Protein AF-F1L9K3-F1 (afdb_monomer_lite)

pLDDT: mean 78.58, std 25.25, range [28.8, 98.69]

Radius of gyration: 28.36 Å; chains: 1; bounding box: 76×84×43 Å

Foldseek 3Di:
DDDDDDDDDDCVPDQALDQDDPVCNVDDPCLPPPQQQAFDDPVRLVPPLVQLQAPVSLVVVLVVVVVVLVVDPPDDPVSSQSSSQQVNQLSVLVNVSSVVRGGNNVSSVPFRWGKHFDDDPPPDPPPPPPPDDDDDDDDDDDDDDDDDDDDDDDPPPPPVPPDRDGPVNTMDTDDDPDGPPPPDD

Structure (mmCIF, N/CA/C/O backbone):
data_AF-F1L9K3-F1
#
_entry.id   AF-F1L9K3-F1
#
loop_
_atom_site.group_PDB
_atom_site.id
_atom_site.type_symbol
_atom_site.label_atom_id
_atom_site.label_alt_id
_atom_site.label_comp_id
_atom_site.label_asym_id
_atom_site.label_entity_id
_atom_site.label_seq_id
_atom_site.pdbx_PDB_ins_code
_atom_site.Cartn_x
_atom_site.Cartn_y
_atom_site.Cartn_z
_atom_site.occupancy
_atom_site.B_iso_or_equiv
_atom_site.auth_seq_id
_atom_site.auth_comp_id
_atom_site.auth_asym_id
_atom_site.auth_atom_id
_atom_site.pdbx_PDB_model_num
ATOM 1 N N . MET A 1 1 ? -8.692 -21.822 26.081 1.00 56.72 1 MET A N 1
ATOM 2 C CA . MET A 1 1 ? -9.448 -21.701 24.813 1.00 56.72 1 MET A CA 1
ATOM 3 C C . MET A 1 1 ? -8.512 -21.986 23.649 1.00 56.72 1 MET A C 1
ATOM 5 O O . MET A 1 1 ? -7.329 -21.686 23.788 1.00 56.72 1 MET A O 1
ATOM 9 N N . PRO A 1 2 ? -8.995 -22.573 22.542 1.00 87.75 2 PRO A N 1
ATOM 10 C CA . PRO A 1 2 ? -8.179 -22.759 21.347 1.00 87.75 2 PRO A CA 1
ATOM 11 C C . PRO A 1 2 ? -7.785 -21.406 20.742 1.00 87.75 2 PRO A C 1
ATOM 13 O O . PRO A 1 2 ? -8.523 -20.428 20.852 1.00 87.75 2 PRO A O 1
ATOM 16 N N . THR A 1 3 ? -6.616 -21.361 20.106 1.00 94.25 3 THR A N 1
ATOM 17 C CA . THR A 1 3 ? -6.137 -20.187 19.366 1.00 94.25 3 THR A CA 1
ATOM 18 C C . THR A 1 3 ? -6.317 -20.430 17.872 1.00 94.25 3 THR A C 1
ATOM 20 O O . THR A 1 3 ? -6.073 -21.535 17.389 1.00 94.25 3 THR A O 1
ATOM 23 N N . VAL A 1 4 ? -6.760 -19.408 17.141 1.00 96.38 4 VAL A N 1
ATOM 24 C CA . VAL A 1 4 ? -6.914 -19.444 15.680 1.00 96.38 4 VAL A CA 1
ATOM 25 C C . VAL A 1 4 ? -5.885 -18.498 15.070 1.00 96.38 4 VAL A C 1
ATOM 27 O O . VAL A 1 4 ? -5.693 -17.391 15.569 1.00 96.38 4 VAL A O 1
ATOM 30 N N . LYS A 1 5 ? -5.207 -18.936 14.005 1.00 96.00 5 LYS A N 1
ATOM 31 C CA . LYS A 1 5 ? -4.201 -18.153 13.273 1.00 96.00 5 LYS A CA 1
ATOM 32 C C . LYS A 1 5 ? -4.459 -18.245 11.770 1.00 96.00 5 LYS A C 1
ATOM 34 O O . LYS A 1 5 ? -4.973 -19.253 11.296 1.00 96.00 5 LYS A O 1
ATOM 39 N N . ILE A 1 6 ? -4.080 -17.199 11.039 1.00 96.62 6 ILE A N 1
ATOM 40 C CA . ILE A 1 6 ? -4.186 -17.109 9.576 1.00 96.62 6 ILE A CA 1
ATOM 41 C C . ILE A 1 6 ? -2.771 -17.044 8.989 1.00 96.62 6 ILE A C 1
ATOM 43 O O . ILE A 1 6 ? -1.901 -16.391 9.563 1.00 96.62 6 ILE A O 1
ATOM 47 N N . ALA A 1 7 ? -2.551 -17.696 7.845 1.00 97.88 7 ALA A N 1
ATOM 48 C CA . ALA A 1 7 ? -1.325 -17.593 7.055 1.00 97.88 7 ALA A CA 1
ATOM 49 C C . ALA A 1 7 ? -1.657 -17.096 5.638 1.00 97.88 7 ALA A C 1
ATOM 51 O O . ALA A 1 7 ? -2.515 -17.671 4.971 1.00 97.88 7 ALA A O 1
ATOM 52 N N . ALA A 1 8 ? -0.983 -16.033 5.186 1.00 97.38 8 ALA A N 1
ATOM 53 C CA . ALA A 1 8 ? -1.096 -15.514 3.822 1.00 97.38 8 ALA A CA 1
ATOM 54 C C . ALA A 1 8 ? -0.005 -16.140 2.938 1.00 97.38 8 ALA A C 1
ATOM 56 O O . ALA A 1 8 ? 1.159 -15.737 2.988 1.00 97.38 8 ALA A O 1
ATOM 57 N N . ILE A 1 9 ? -0.384 -17.157 2.166 1.00 97.62 9 ILE A N 1
ATOM 58 C CA . ILE A 1 9 ? 0.494 -17.893 1.245 1.00 97.62 9 ILE A CA 1
ATOM 59 C C . ILE A 1 9 ? 0.244 -17.461 -0.204 1.00 97.62 9 ILE A C 1
ATOM 61 O O . ILE A 1 9 ? -0.758 -16.815 -0.485 1.00 97.62 9 ILE A O 1
ATOM 65 N N . ASP A 1 10 ? 1.144 -17.853 -1.108 1.00 97.31 10 ASP A N 1
ATOM 66 C CA . ASP A 1 10 ? 1.014 -17.617 -2.554 1.00 97.31 10 ASP A CA 1
ATOM 67 C C . ASP A 1 10 ? 0.926 -16.126 -2.952 1.00 97.31 10 ASP A C 1
ATOM 69 O O . ASP A 1 10 ? -0.006 -15.655 -3.598 1.00 97.31 10 ASP A O 1
ATOM 73 N N . ASN A 1 11 ? 1.937 -15.346 -2.549 1.00 96.81 11 ASN A N 1
ATOM 74 C CA . ASN A 1 11 ? 2.011 -13.899 -2.802 1.00 96.81 11 ASN A CA 1
ATOM 75 C C . ASN A 1 11 ? 2.754 -13.541 -4.113 1.00 96.81 11 ASN A C 1
ATOM 77 O O . ASN A 1 11 ? 3.179 -12.399 -4.291 1.00 96.81 11 ASN A O 1
ATOM 81 N N . GLY A 1 12 ? 2.953 -14.507 -5.022 1.00 97.19 12 GLY A N 1
ATOM 82 C CA . GLY A 1 12 ? 3.818 -14.361 -6.205 1.00 97.19 12 GLY A CA 1
ATOM 83 C C . GLY A 1 12 ? 3.296 -13.412 -7.292 1.00 97.19 12 GLY A C 1
ATOM 84 O O . GLY A 1 12 ? 4.068 -12.958 -8.129 1.00 97.19 12 GLY A O 1
ATOM 85 N N . LEU A 1 13 ? 2.001 -13.077 -7.268 1.00 96.00 13 LEU A N 1
ATOM 86 C CA . LEU A 1 13 ? 1.345 -12.178 -8.232 1.00 96.00 13 LEU A CA 1
ATOM 87 C C . LEU A 1 13 ? 1.078 -10.768 -7.664 1.00 96.00 13 LEU A C 1
ATOM 89 O O . LEU A 1 13 ? 0.192 -10.054 -8.136 1.00 96.00 13 LEU A O 1
ATOM 93 N N . ALA A 1 14 ? 1.822 -10.365 -6.631 1.00 96.75 14 ALA A N 1
ATOM 94 C CA . ALA A 1 14 ? 1.743 -9.034 -6.033 1.00 96.75 14 ALA A CA 1
ATOM 95 C C . ALA A 1 14 ? 2.585 -7.981 -6.797 1.00 96.75 14 ALA A C 1
ATOM 97 O O . ALA A 1 14 ? 3.248 -8.274 -7.787 1.00 96.75 14 ALA A O 1
ATOM 98 N N . PHE A 1 15 ? 2.562 -6.731 -6.317 1.00 97.50 15 PHE A N 1
ATOM 99 C CA . PHE A 1 15 ? 3.338 -5.594 -6.848 1.00 97.50 15 PHE A CA 1
ATOM 100 C C . PHE A 1 15 ? 3.108 -5.272 -8.343 1.00 97.50 15 PHE A C 1
ATOM 102 O O . PHE A 1 15 ? 4.058 -5.223 -9.129 1.00 97.50 15 PHE A O 1
ATOM 109 N N . PRO A 1 16 ? 1.866 -4.988 -8.777 1.00 96.69 16 PRO A N 1
ATOM 110 C CA . PRO A 1 16 ? 1.612 -4.595 -10.158 1.00 96.69 16 PRO A CA 1
ATOM 111 C C . PRO A 1 16 ? 2.138 -3.179 -10.448 1.00 96.69 16 PRO A C 1
ATOM 113 O O . PRO A 1 16 ? 2.117 -2.294 -9.595 1.00 96.69 16 PRO A O 1
ATOM 116 N N . PHE A 1 17 ? 2.567 -2.933 -11.686 1.00 94.38 17 PHE A N 1
ATOM 117 C CA . PHE A 1 17 ? 3.043 -1.614 -12.127 1.00 94.38 17 PHE A CA 1
ATOM 118 C C . PHE A 1 17 ? 1.911 -0.640 -12.502 1.00 94.38 17 PHE A C 1
ATOM 120 O O . PHE A 1 17 ? 2.145 0.549 -12.714 1.00 94.38 17 PHE A O 1
ATOM 127 N N . LYS A 1 18 ? 0.674 -1.129 -12.610 1.00 93.69 18 LYS A N 1
ATOM 128 C CA . LYS A 1 18 ? -0.537 -0.324 -12.796 1.00 93.69 18 LYS A CA 1
ATOM 129 C C . LYS A 1 18 ? -1.722 -1.006 -12.119 1.00 93.69 18 LYS A C 1
ATOM 131 O O . LYS A 1 18 ? -1.694 -2.217 -11.916 1.00 93.69 18 LYS A O 1
ATOM 136 N N . HIS A 1 19 ? -2.778 -0.252 -11.824 1.00 92.44 19 HIS A N 1
ATOM 137 C CA . HIS A 1 19 ? -4.059 -0.866 -11.468 1.00 92.44 19 HIS A CA 1
ATOM 138 C C . HIS A 1 19 ? -4.601 -1.671 -12.661 1.00 92.44 19 HIS A C 1
ATOM 140 O O . HIS A 1 19 ? -4.358 -1.270 -13.807 1.00 92.44 19 HIS A O 1
ATOM 146 N N . PRO A 1 20 ? -5.293 -2.799 -12.427 1.00 87.75 20 PRO A N 1
ATOM 147 C CA . PRO A 1 20 ? -5.878 -3.576 -13.507 1.00 87.75 20 PRO A CA 1
ATOM 148 C C . PRO A 1 20 ? -6.875 -2.768 -14.337 1.00 87.75 20 PRO A C 1
ATOM 150 O O . PRO A 1 20 ? -7.574 -1.900 -13.817 1.00 87.75 20 PRO A O 1
ATOM 153 N N . ASP A 1 21 ? -6.951 -3.079 -15.629 1.00 79.75 21 ASP A N 1
ATOM 154 C CA . ASP A 1 21 ? -8.022 -2.567 -16.481 1.00 79.75 21 ASP A CA 1
ATOM 155 C C . ASP A 1 21 ? -9.321 -3.347 -16.167 1.00 79.75 21 ASP A C 1
ATOM 157 O O . ASP A 1 21 ? -9.265 -4.531 -15.834 1.00 79.75 21 ASP A O 1
ATOM 161 N N . GLU A 1 22 ? -10.492 -2.717 -16.295 1.00 67.00 22 GLU A N 1
ATOM 162 C CA . GLU A 1 22 ? -11.794 -3.240 -15.817 1.00 67.00 22 GLU A CA 1
ATOM 163 C C . GLU A 1 22 ? -12.152 -4.656 -16.299 1.00 67.00 22 GLU A C 1
ATOM 165 O O . GLU A 1 22 ? -12.730 -5.444 -15.555 1.00 67.00 22 GLU A O 1
ATOM 170 N N . TRP A 1 23 ? -11.756 -5.027 -17.516 1.00 54.00 23 TRP A N 1
ATOM 171 C CA . TRP A 1 23 ? -12.024 -6.352 -18.087 1.00 54.00 23 TRP A CA 1
ATOM 172 C C . TRP A 1 23 ? -11.190 -7.487 -17.454 1.00 54.00 23 TRP A C 1
ATOM 174 O O . TRP A 1 23 ? -11.428 -8.662 -17.737 1.00 54.00 23 TRP A O 1
ATOM 184 N N . ARG A 1 24 ? -10.229 -7.162 -16.576 1.00 70.69 24 ARG A N 1
ATOM 185 C CA . ARG A 1 24 ? -9.485 -8.102 -15.719 1.00 70.69 24 ARG A CA 1
ATOM 186 C C . ARG A 1 24 ? -9.368 -7.540 -14.302 1.00 70.69 24 ARG A C 1
ATOM 188 O O . ARG A 1 24 ? -8.295 -7.132 -13.876 1.00 70.69 24 ARG A O 1
ATOM 195 N N . ALA A 1 25 ? -10.468 -7.538 -13.557 1.00 71.44 25 ALA A N 1
ATOM 196 C CA . ALA A 1 25 ? -10.566 -6.821 -12.283 1.00 71.44 25 ALA A CA 1
ATOM 197 C C . ALA A 1 25 ? -9.718 -7.364 -11.106 1.00 71.44 25 ALA A C 1
ATOM 199 O O . ALA A 1 25 ? -9.697 -6.703 -10.075 1.00 71.44 25 ALA A O 1
ATOM 200 N N . TYR A 1 26 ? -9.046 -8.525 -11.224 1.00 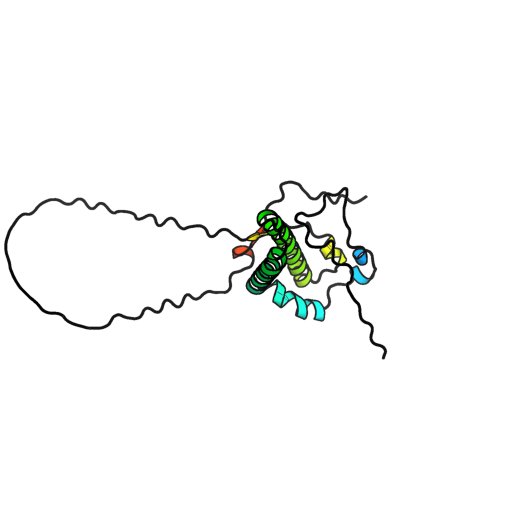86.62 26 TYR A N 1
ATOM 201 C CA . TYR A 1 26 ? -8.276 -9.207 -10.153 1.00 86.62 26 TYR A CA 1
ATOM 202 C C . TYR A 1 26 ? -8.786 -8.896 -8.725 1.00 86.62 26 TYR A C 1
ATOM 204 O O . TYR A 1 26 ? -8.077 -8.266 -7.934 1.00 86.62 26 TYR A O 1
ATOM 212 N N . PRO A 1 27 ? -10.045 -9.250 -8.405 1.00 91.88 27 PRO A N 1
ATOM 213 C CA . PRO A 1 27 ? -10.690 -8.785 -7.186 1.00 91.88 27 PRO A CA 1
ATOM 214 C C . PRO A 1 27 ? -10.093 -9.438 -5.937 1.00 91.88 27 PRO A C 1
ATOM 216 O O . PRO A 1 27 ? -9.701 -10.605 -5.937 1.00 91.88 27 PRO A O 1
ATOM 219 N N . TYR A 1 28 ? -10.128 -8.711 -4.822 1.00 94.50 28 TYR A N 1
ATOM 220 C CA . TYR A 1 28 ? -9.851 -9.281 -3.508 1.00 94.50 28 TYR A CA 1
ATOM 221 C C . TYR A 1 28 ? -11.035 -10.143 -3.049 1.00 94.50 28 TYR A C 1
ATOM 223 O O . TYR A 1 28 ? -12.015 -9.622 -2.521 1.00 94.50 28 TYR A O 1
ATOM 231 N N . HIS A 1 29 ? -10.956 -11.464 -3.221 1.00 95.31 29 HIS A N 1
ATOM 232 C CA . HIS A 1 29 ? -12.064 -12.380 -2.903 1.00 95.31 29 HIS A CA 1
ATOM 233 C C . HIS A 1 29 ? -12.592 -12.265 -1.465 1.00 95.31 29 HIS A C 1
ATOM 235 O O . HIS A 1 29 ? -13.793 -12.402 -1.230 1.00 95.31 29 HIS A O 1
ATOM 241 N N . TRP A 1 30 ? -11.722 -11.955 -0.498 1.00 96.94 30 TRP A N 1
ATOM 242 C CA . TRP A 1 30 ? -12.130 -11.756 0.894 1.00 96.94 30 TRP A CA 1
ATOM 243 C C . TRP A 1 30 ? -13.093 -10.572 1.079 1.00 96.94 30 TRP A C 1
ATOM 245 O O . TRP A 1 30 ? -13.811 -10.538 2.076 1.00 96.94 30 TRP A O 1
ATOM 255 N N . ALA A 1 31 ? -13.173 -9.629 0.131 1.00 95.44 31 ALA A N 1
ATOM 256 C CA . ALA A 1 31 ? -14.051 -8.458 0.215 1.00 95.44 31 ALA A CA 1
ATOM 257 C C . ALA A 1 31 ? -15.551 -8.800 0.132 1.00 95.44 31 ALA A C 1
ATOM 259 O O . ALA A 1 31 ? -16.397 -7.973 0.492 1.00 95.44 31 ALA A O 1
ATOM 260 N N . TRP A 1 32 ? -15.891 -10.009 -0.326 1.00 94.88 32 TRP A N 1
ATOM 261 C CA . TRP A 1 32 ? -17.267 -10.516 -0.357 1.00 94.88 32 TRP A CA 1
ATOM 262 C C . TRP A 1 32 ? -17.663 -11.290 0.900 1.00 94.88 32 TRP A C 1
ATOM 264 O O . TRP A 1 32 ? -18.845 -11.571 1.100 1.00 94.88 32 TRP A O 1
ATOM 274 N N . LEU A 1 33 ? -16.706 -11.614 1.772 1.00 97.69 33 LEU A N 1
ATOM 275 C CA . LEU A 1 33 ? -17.009 -12.279 3.031 1.00 97.69 33 LEU A CA 1
ATOM 276 C C . LEU A 1 33 ? -17.736 -11.312 3.979 1.00 97.69 33 LEU A C 1
ATOM 278 O O . LEU A 1 33 ? -17.410 -10.122 4.007 1.00 97.69 33 LEU A O 1
ATOM 282 N N . PRO A 1 34 ? -18.669 -11.794 4.822 1.00 98.19 34 PRO A N 1
ATOM 283 C CA . PRO A 1 34 ? -19.367 -10.943 5.788 1.00 98.19 34 PRO A CA 1
ATOM 284 C C . PRO A 1 34 ? -18.414 -10.160 6.700 1.00 98.19 34 PRO A C 1
ATOM 286 O O . PRO A 1 34 ? -18.686 -9.013 7.041 1.00 98.19 34 PRO A O 1
ATOM 289 N N . MET A 1 35 ? -17.261 -10.748 7.029 1.00 97.88 35 MET A N 1
ATOM 290 C CA . MET A 1 35 ? -16.223 -10.148 7.869 1.00 97.88 35 MET A CA 1
ATOM 291 C C . MET A 1 35 ? -15.670 -8.844 7.285 1.00 97.88 35 MET A C 1
ATOM 293 O O . MET A 1 35 ? -15.332 -7.940 8.043 1.00 97.88 35 MET A O 1
ATOM 297 N N . ALA A 1 36 ? -15.629 -8.703 5.955 1.00 98.19 36 ALA A N 1
ATOM 298 C CA . ALA A 1 36 ? -15.137 -7.495 5.295 1.00 98.19 36 ALA A CA 1
ATOM 299 C C . ALA A 1 36 ? -16.070 -6.287 5.464 1.00 98.19 36 ALA A C 1
ATOM 301 O O . ALA A 1 36 ? -15.671 -5.168 5.147 1.00 98.19 36 ALA A O 1
ATOM 302 N N . LYS A 1 37 ? -17.299 -6.490 5.957 1.00 98.12 37 LYS A N 1
ATOM 303 C CA . LYS A 1 37 ? -18.242 -5.406 6.265 1.00 98.12 37 LYS A CA 1
ATOM 304 C C . LYS A 1 37 ? -17.972 -4.762 7.624 1.00 98.12 37 LYS A C 1
ATOM 306 O O . LYS A 1 37 ? -18.425 -3.644 7.852 1.00 98.12 37 LYS A O 1
ATOM 311 N N . ASN A 1 38 ? -17.217 -5.428 8.498 1.00 98.31 38 ASN A N 1
ATOM 312 C CA . ASN A 1 38 ? -16.873 -4.892 9.809 1.00 98.31 38 ASN A CA 1
ATOM 313 C C . ASN A 1 38 ? -15.797 -3.799 9.675 1.00 98.31 38 ASN A C 1
ATOM 315 O O . ASN A 1 38 ? -14.810 -4.012 8.966 1.00 98.31 38 ASN A O 1
ATOM 319 N N . PRO A 1 39 ? -15.954 -2.644 10.342 1.00 98.62 39 PRO A N 1
ATOM 320 C CA . PRO A 1 39 ? -14.912 -1.624 10.433 1.00 98.62 39 PRO A CA 1
ATOM 321 C C . PRO A 1 39 ? -13.577 -2.165 10.956 1.00 98.62 39 PRO A C 1
ATOM 323 O O . PRO A 1 39 ? -13.553 -3.098 11.763 1.00 98.62 39 PRO A O 1
ATOM 326 N N . PHE A 1 40 ? -12.464 -1.545 10.553 1.00 98.62 40 PHE A N 1
ATOM 327 C CA . PHE A 1 40 ? -11.158 -1.846 11.145 1.00 98.62 40 PHE A CA 1
ATOM 328 C C . PHE A 1 40 ? -11.161 -1.601 12.665 1.00 98.62 40 PHE A C 1
ATOM 330 O O . PHE A 1 40 ? -11.569 -0.537 13.144 1.00 98.62 40 PHE A O 1
ATOM 337 N N . SER A 1 41 ? -10.669 -2.588 13.420 1.00 98.31 41 SER A N 1
ATOM 338 C CA . SER A 1 41 ? -10.618 -2.543 14.884 1.00 98.31 41 SER A CA 1
ATOM 339 C C . SER A 1 41 ? -9.662 -1.465 15.407 1.00 98.31 41 SER A C 1
ATOM 341 O O . SER A 1 41 ? -8.740 -1.031 14.715 1.00 98.31 41 SER A O 1
ATOM 343 N N . GLU A 1 42 ? -9.862 -1.038 16.656 1.00 98.31 42 GLU A N 1
ATOM 344 C CA . GLU A 1 42 ? -8.923 -0.175 17.396 1.00 98.31 42 GLU A CA 1
ATOM 345 C C . GLU A 1 42 ? -7.502 -0.739 17.382 1.00 98.31 42 GLU A C 1
ATOM 347 O O . GLU A 1 42 ? -6.562 -0.020 17.063 1.00 98.31 42 GLU A O 1
ATOM 352 N N . GLU A 1 43 ? -7.368 -2.044 17.609 1.00 98.44 43 GLU A N 1
ATOM 353 C CA . GLU A 1 43 ? -6.096 -2.764 17.545 1.00 98.44 43 GLU A CA 1
ATOM 354 C C . GLU A 1 43 ? -5.422 -2.636 16.170 1.00 98.44 43 GLU A C 1
ATOM 356 O O . GLU A 1 43 ? -4.259 -2.251 16.089 1.00 98.44 43 GLU A O 1
ATOM 361 N N . THR A 1 44 ? -6.155 -2.889 15.077 1.00 98.25 44 THR A N 1
ATOM 362 C CA . THR A 1 44 ? -5.593 -2.805 13.717 1.00 98.25 44 THR A CA 1
ATOM 363 C C . THR A 1 44 ? -5.167 -1.377 13.382 1.00 98.25 44 THR A C 1
ATOM 365 O O . THR A 1 44 ? -4.093 -1.164 12.821 1.00 98.25 44 THR A O 1
ATOM 368 N N . VAL A 1 45 ? -5.993 -0.386 13.734 1.00 98.62 45 VAL A N 1
ATOM 369 C CA . VAL A 1 45 ? -5.671 1.028 13.502 1.00 98.62 45 VAL A CA 1
ATOM 370 C C . VAL A 1 45 ? -4.452 1.442 14.323 1.00 98.62 45 VAL A C 1
ATOM 372 O O . VAL A 1 45 ? -3.528 2.020 13.758 1.00 98.62 45 VAL A O 1
ATOM 375 N N . GLY A 1 46 ? -4.412 1.106 15.614 1.00 98.44 46 GLY A N 1
ATOM 376 C CA . GLY A 1 46 ? -3.288 1.415 16.499 1.00 98.44 46 GLY A CA 1
ATOM 377 C C . GLY A 1 46 ? -1.979 0.748 16.074 1.00 98.44 46 GLY A C 1
ATOM 378 O O . GLY A 1 46 ? -0.918 1.338 16.251 1.00 98.44 46 GLY A O 1
ATOM 379 N N . LEU A 1 47 ? -2.049 -0.440 15.466 1.00 98.38 47 LEU A N 1
ATOM 380 C CA . LEU A 1 47 ? -0.878 -1.158 14.965 1.00 98.38 47 LEU A CA 1
ATOM 381 C C . LEU A 1 47 ? -0.362 -0.596 13.632 1.00 98.38 47 LEU A C 1
ATOM 383 O O . LEU A 1 47 ? 0.841 -0.416 13.466 1.00 98.38 47 LEU A O 1
ATOM 387 N N . VAL A 1 48 ? -1.251 -0.351 12.664 1.00 98.44 48 VAL A N 1
ATOM 388 C CA . VAL A 1 48 ? -0.853 -0.086 11.269 1.00 98.44 48 VAL A CA 1
ATOM 389 C C . VAL A 1 48 ? -0.736 1.405 10.964 1.00 98.44 48 VAL A C 1
ATOM 391 O O . VAL A 1 48 ? 0.202 1.821 10.278 1.00 98.44 48 VAL A O 1
ATOM 394 N N . LEU A 1 49 ? -1.679 2.224 11.447 1.00 98.31 49 LEU A N 1
ATOM 395 C CA . LEU A 1 49 ? -1.765 3.637 11.071 1.00 98.31 49 LEU A CA 1
ATOM 396 C C . LEU A 1 49 ? -0.501 4.437 11.433 1.00 98.31 49 LEU A C 1
ATOM 398 O O . LEU A 1 49 ? -0.057 5.187 10.566 1.00 98.31 49 LEU A O 1
ATOM 402 N N . PRO A 1 50 ? 0.128 4.287 12.619 1.00 98.12 50 PRO A N 1
ATOM 403 C CA . PRO A 1 50 ? 1.327 5.059 12.957 1.00 98.12 50 PRO A CA 1
ATOM 404 C C . PRO A 1 50 ? 2.477 4.868 11.960 1.00 98.12 50 PRO A C 1
ATOM 406 O O . PRO A 1 50 ? 3.151 5.834 11.601 1.00 98.12 50 PRO A O 1
ATOM 409 N N . SER A 1 51 ? 2.670 3.643 11.460 1.00 98.00 51 SER A N 1
ATOM 410 C CA . SER A 1 51 ? 3.706 3.336 10.471 1.00 98.00 51 SER A CA 1
ATOM 411 C C . SER A 1 51 ? 3.388 3.973 9.123 1.00 98.00 51 SER A C 1
ATOM 413 O O . SER A 1 51 ? 4.205 4.707 8.574 1.00 98.00 51 SER A O 1
ATOM 415 N N . ILE A 1 52 ? 2.182 3.753 8.594 1.00 97.19 52 ILE A N 1
ATOM 416 C CA . ILE A 1 52 ? 1.826 4.247 7.257 1.00 97.19 52 ILE A CA 1
ATOM 417 C C . ILE A 1 52 ? 1.413 5.723 7.224 1.00 97.19 52 ILE A C 1
ATOM 419 O O . ILE A 1 52 ? 1.201 6.262 6.144 1.00 97.19 52 ILE A O 1
ATOM 423 N N . ASP A 1 53 ? 1.283 6.392 8.370 1.00 95.75 53 ASP A N 1
ATOM 424 C CA . ASP A 1 53 ? 1.153 7.851 8.453 1.00 95.75 53 ASP A CA 1
ATOM 425 C C . ASP A 1 53 ? 2.527 8.543 8.526 1.00 95.75 53 ASP A C 1
ATOM 427 O O . ASP A 1 53 ? 2.641 9.736 8.242 1.00 95.75 53 ASP A O 1
ATOM 431 N N . SER A 1 54 ? 3.602 7.804 8.812 1.00 95.81 54 SER A N 1
ATOM 432 C CA . SER A 1 54 ? 4.968 8.324 8.763 1.00 95.81 54 SER A CA 1
ATOM 433 C C . SER A 1 54 ? 5.513 8.312 7.335 1.00 95.81 54 SER A C 1
ATOM 435 O O . SER A 1 54 ? 5.681 7.263 6.710 1.00 95.81 54 SER A O 1
ATOM 437 N N . THR A 1 55 ? 5.853 9.492 6.805 1.00 94.06 55 THR A N 1
ATOM 438 C CA . THR A 1 55 ? 6.467 9.567 5.468 1.00 94.06 55 THR A CA 1
ATOM 439 C C . THR A 1 55 ? 7.859 8.945 5.428 1.00 94.06 55 THR A C 1
ATOM 441 O O . THR A 1 55 ? 8.279 8.505 4.359 1.00 94.06 55 THR A O 1
ATOM 444 N N . ASP A 1 56 ? 8.563 8.891 6.559 1.00 95.62 56 ASP A N 1
ATOM 445 C CA . ASP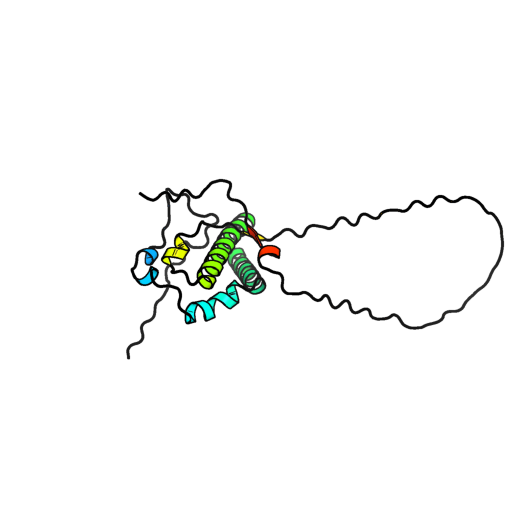 A 1 56 ? 9.905 8.315 6.642 1.00 95.62 56 ASP A CA 1
ATOM 446 C C . ASP A 1 56 ? 9.857 6.788 6.631 1.00 95.62 56 ASP A C 1
ATOM 448 O O . ASP A 1 56 ? 10.582 6.186 5.844 1.00 95.62 56 ASP A O 1
ATOM 452 N N . PHE A 1 57 ? 8.910 6.177 7.354 1.00 97.38 57 PHE A N 1
ATOM 453 C CA . PHE A 1 57 ? 8.664 4.732 7.271 1.00 97.38 57 PHE A CA 1
ATOM 454 C C . PHE A 1 57 ? 8.344 4.300 5.835 1.00 97.38 57 PHE A C 1
ATOM 456 O O . PHE A 1 57 ? 8.908 3.338 5.322 1.00 97.38 57 PHE A O 1
ATOM 463 N N . VAL A 1 58 ? 7.467 5.035 5.139 1.00 97.19 58 VAL A N 1
ATOM 464 C CA . VAL A 1 58 ? 7.095 4.689 3.757 1.00 97.19 58 VAL A CA 1
ATOM 465 C C . VAL A 1 58 ? 8.272 4.845 2.789 1.00 97.19 58 VAL A C 1
ATOM 467 O O . VAL A 1 58 ? 8.395 4.045 1.860 1.00 97.19 58 VAL A O 1
ATOM 470 N N . LYS A 1 59 ? 9.153 5.837 2.990 1.00 96.00 59 LYS A N 1
ATOM 471 C CA . LYS A 1 59 ? 10.391 5.962 2.199 1.00 96.00 59 LYS A CA 1
ATOM 472 C C . LYS A 1 59 ? 11.322 4.783 2.449 1.00 96.00 59 LYS A C 1
ATOM 474 O O . LYS A 1 59 ? 11.796 4.196 1.483 1.00 96.00 59 LYS A O 1
ATOM 479 N N . GLU A 1 60 ? 11.555 4.436 3.711 1.00 97.94 60 GLU A N 1
ATOM 480 C CA . GLU A 1 60 ? 12.414 3.314 4.096 1.00 97.94 60 GLU A CA 1
ATOM 481 C C . GLU A 1 60 ? 11.902 1.996 3.503 1.00 97.94 60 GLU A C 1
ATOM 483 O O . GLU A 1 60 ? 12.649 1.316 2.804 1.00 97.94 60 GLU A O 1
ATOM 488 N N . LEU A 1 61 ? 10.597 1.727 3.618 1.00 98.19 61 LEU A N 1
ATOM 489 C CA . LEU A 1 61 ? 9.945 0.581 2.979 1.00 98.19 61 LEU A CA 1
ATOM 490 C C . LEU A 1 61 ? 10.180 0.543 1.458 1.00 98.19 61 LEU A C 1
ATOM 492 O O . LEU A 1 61 ? 10.467 -0.512 0.895 1.00 98.19 61 LEU A O 1
ATOM 496 N N . CYS A 1 62 ? 10.065 1.685 0.769 1.00 97.25 62 CYS A N 1
ATOM 497 C CA . CYS A 1 62 ? 10.324 1.761 -0.672 1.00 97.25 62 CYS A CA 1
ATOM 498 C C . CYS A 1 62 ? 11.800 1.496 -1.017 1.00 97.25 62 CYS A C 1
ATOM 500 O O . CYS A 1 62 ? 12.079 0.870 -2.043 1.00 97.25 62 CYS A O 1
ATOM 502 N N . GLU A 1 63 ? 12.742 1.972 -0.198 1.00 97.81 63 GLU A N 1
ATOM 503 C CA . GLU A 1 63 ? 14.171 1.709 -0.395 1.00 97.81 63 GLU A CA 1
ATOM 504 C C . GLU A 1 63 ? 14.527 0.246 -0.124 1.00 97.81 63 GLU A C 1
ATOM 506 O O . GLU A 1 63 ? 15.309 -0.332 -0.879 1.00 97.81 63 GLU A O 1
ATOM 511 N N . ASP A 1 64 ? 13.931 -0.381 0.888 1.00 98.56 64 ASP A N 1
ATOM 512 C CA . ASP A 1 64 ? 14.147 -1.799 1.178 1.00 98.56 64 ASP A CA 1
ATOM 513 C C . ASP A 1 64 ? 13.601 -2.692 0.064 1.00 98.56 64 ASP A C 1
ATOM 515 O O . ASP A 1 64 ? 14.316 -3.567 -0.430 1.00 98.56 64 ASP A O 1
ATOM 519 N N . LEU A 1 65 ? 12.399 -2.398 -0.443 1.00 98.38 65 LEU A N 1
ATOM 520 C CA . LEU A 1 65 ? 11.883 -3.057 -1.646 1.00 98.38 65 LEU A CA 1
ATOM 521 C C . LEU A 1 65 ? 12.810 -2.851 -2.846 1.00 98.38 65 LEU A C 1
ATOM 523 O O . LEU A 1 65 ? 13.028 -3.782 -3.618 1.00 98.38 65 LEU A O 1
ATOM 527 N N . ARG A 1 66 ? 13.399 -1.658 -3.000 1.00 97.94 66 ARG A N 1
ATOM 528 C CA . ARG A 1 66 ? 14.344 -1.393 -4.091 1.00 97.94 66 ARG A CA 1
ATOM 529 C C . ARG A 1 66 ? 15.597 -2.254 -3.971 1.00 97.94 66 ARG A C 1
ATOM 531 O O . ARG A 1 66 ? 16.103 -2.687 -5.003 1.00 97.94 66 ARG A O 1
ATOM 538 N N . LYS A 1 67 ? 16.125 -2.463 -2.761 1.00 98.31 67 LYS A N 1
ATOM 539 C CA . LYS A 1 67 ? 17.292 -3.334 -2.541 1.00 98.31 67 LYS A CA 1
ATOM 540 C C . LYS A 1 67 ? 16.982 -4.758 -3.001 1.00 98.31 67 LYS A C 1
ATOM 542 O O . LYS A 1 67 ? 17.746 -5.283 -3.797 1.00 98.31 67 LYS A O 1
ATOM 547 N N . ILE A 1 68 ? 15.830 -5.298 -2.597 1.00 98.12 68 ILE A N 1
ATOM 548 C CA . ILE A 1 68 ? 15.394 -6.658 -2.949 1.00 98.12 68 ILE A CA 1
ATOM 549 C C . ILE A 1 68 ? 15.151 -6.790 -4.460 1.00 98.12 68 ILE A C 1
ATOM 551 O O . ILE A 1 68 ? 15.696 -7.675 -5.106 1.00 98.12 68 ILE A O 1
ATOM 555 N N . PHE A 1 69 ? 14.370 -5.889 -5.064 1.00 98.00 69 PHE A N 1
ATOM 556 C CA . PHE A 1 69 ? 13.999 -6.007 -6.481 1.00 98.00 69 PHE A CA 1
ATOM 557 C C . PHE A 1 69 ? 15.202 -5.853 -7.424 1.00 98.00 69 PHE A C 1
ATOM 559 O O . PHE A 1 69 ? 15.181 -6.389 -8.526 1.00 98.00 69 PHE A O 1
ATOM 566 N N . LYS A 1 70 ? 16.254 -5.139 -7.003 1.00 97.88 70 LYS A N 1
ATOM 567 C CA . LYS A 1 70 ? 17.499 -4.981 -7.771 1.00 97.88 70 LYS A CA 1
ATOM 568 C C . LYS A 1 70 ? 18.339 -6.252 -7.875 1.00 97.88 70 LYS A C 1
ATOM 570 O O . LYS A 1 70 ? 19.267 -6.265 -8.678 1.00 97.88 70 LYS A O 1
ATOM 575 N N . GLU A 1 71 ? 18.067 -7.265 -7.058 1.00 98.12 71 GLU A N 1
ATOM 576 C CA . GLU A 1 71 ? 18.768 -8.548 -7.142 1.00 98.12 71 GLU A CA 1
ATOM 577 C C . GLU A 1 71 ? 18.385 -9.322 -8.413 1.00 98.12 71 GLU A C 1
ATOM 579 O O . GLU A 1 71 ? 19.161 -10.155 -8.879 1.00 98.12 71 GLU A O 1
ATOM 584 N N . ASP A 1 72 ? 17.229 -9.015 -9.014 1.00 97.50 72 ASP A N 1
ATOM 585 C CA . ASP A 1 72 ? 16.811 -9.600 -10.285 1.00 97.50 72 ASP A CA 1
ATOM 586 C C . ASP A 1 72 ? 17.639 -9.040 -11.466 1.00 97.50 72 ASP A C 1
ATOM 588 O O . ASP A 1 72 ? 17.677 -7.821 -11.671 1.00 97.50 72 ASP A O 1
ATOM 592 N N . PRO A 1 73 ? 18.264 -9.894 -12.305 1.00 97.38 73 PRO A N 1
ATOM 593 C CA . PRO A 1 73 ? 19.019 -9.444 -13.479 1.00 97.38 73 PRO A CA 1
ATOM 594 C C . PRO A 1 73 ? 18.187 -8.655 -14.503 1.00 97.38 73 PRO A C 1
ATOM 596 O O . PRO A 1 73 ? 18.743 -7.877 -15.279 1.00 97.38 73 PRO A O 1
ATOM 599 N N . GLY A 1 74 ? 16.867 -8.862 -14.524 1.00 97.06 74 GLY A N 1
ATOM 600 C CA . GLY A 1 74 ? 15.906 -8.173 -15.381 1.00 97.06 74 GLY A CA 1
ATOM 601 C C . GLY A 1 74 ? 15.310 -6.906 -14.762 1.00 97.06 74 GLY A C 1
ATOM 602 O O . GLY A 1 74 ? 14.368 -6.348 -15.330 1.00 97.06 74 GLY A O 1
ATOM 603 N N . PHE A 1 75 ? 15.835 -6.429 -13.628 1.00 98.12 75 PHE A N 1
ATOM 604 C CA . PHE A 1 75 ? 15.316 -5.250 -12.940 1.00 98.12 75 PHE A CA 1
ATOM 605 C C . PHE A 1 75 ? 15.261 -4.008 -13.849 1.00 98.12 75 PHE A C 1
ATOM 607 O O . PHE A 1 75 ? 16.279 -3.415 -14.217 1.00 98.12 75 PHE A O 1
ATOM 614 N N . ASP A 1 76 ? 14.044 -3.541 -14.137 1.00 97.94 76 ASP A N 1
ATOM 615 C CA . ASP A 1 76 ? 13.796 -2.275 -14.825 1.00 97.94 76 ASP A CA 1
ATOM 616 C C . ASP A 1 76 ? 13.426 -1.184 -13.810 1.00 97.94 76 ASP A C 1
ATOM 618 O O . ASP A 1 76 ? 12.350 -1.179 -13.203 1.00 97.94 76 ASP A O 1
ATOM 622 N N . LYS A 1 77 ? 14.307 -0.187 -13.674 1.00 97.25 77 LYS A N 1
ATOM 623 C CA . LYS A 1 77 ? 14.105 0.943 -12.757 1.00 97.25 77 LYS A CA 1
ATOM 624 C C . LYS A 1 77 ? 12.810 1.714 -13.034 1.00 97.25 77 LYS A C 1
ATOM 626 O O . LYS A 1 77 ? 12.160 2.147 -12.088 1.00 97.25 77 LYS A O 1
ATOM 631 N N . LYS A 1 78 ? 12.442 1.943 -14.298 1.00 96.62 78 LYS A N 1
ATOM 632 C CA . LYS A 1 78 ? 11.215 2.680 -14.646 1.00 96.62 78 LYS A CA 1
ATOM 633 C C . LYS A 1 78 ? 9.980 1.870 -14.268 1.00 96.62 78 LYS A C 1
ATOM 635 O O . LYS A 1 78 ? 9.043 2.450 -13.727 1.00 96.62 78 LYS A O 1
ATOM 640 N N . MET A 1 79 ? 9.991 0.563 -14.526 1.00 97.06 79 MET A N 1
ATOM 641 C CA . MET A 1 79 ? 8.914 -0.341 -14.119 1.00 97.06 79 MET A CA 1
ATOM 642 C C . MET A 1 79 ? 8.747 -0.343 -12.598 1.00 97.06 79 MET A C 1
ATOM 644 O O . MET A 1 79 ? 7.635 -0.185 -12.095 1.00 97.06 79 MET A O 1
ATOM 648 N N . PHE A 1 80 ? 9.856 -0.417 -11.865 1.00 97.81 80 PHE A N 1
ATOM 649 C CA . PHE A 1 80 ? 9.841 -0.374 -10.408 1.00 97.81 80 PHE A CA 1
ATOM 650 C C . PHE A 1 80 ? 9.267 0.941 -9.854 1.00 97.81 80 PHE A C 1
ATOM 652 O O . PHE 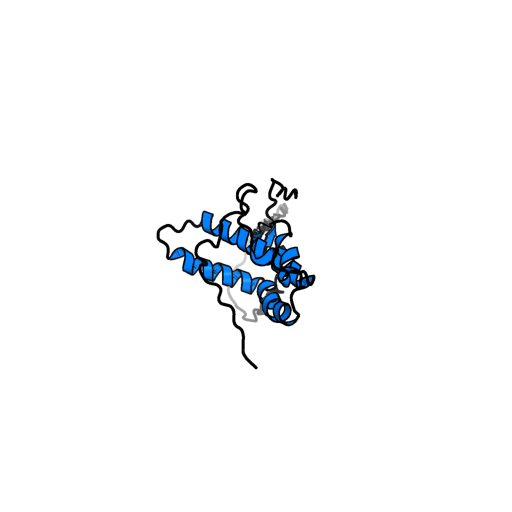A 1 80 ? 8.461 0.925 -8.926 1.00 97.81 80 PHE A O 1
ATOM 659 N N . GLU A 1 81 ? 9.583 2.093 -10.458 1.00 97.19 81 GLU A N 1
ATOM 660 C CA . GLU A 1 81 ? 8.949 3.362 -10.062 1.00 97.19 81 GLU A CA 1
ATOM 661 C C . GLU A 1 81 ? 7.426 3.362 -10.281 1.00 97.19 81 GLU A C 1
ATOM 663 O O . GLU A 1 81 ? 6.689 3.974 -9.503 1.00 97.19 81 GLU A O 1
ATOM 668 N N . 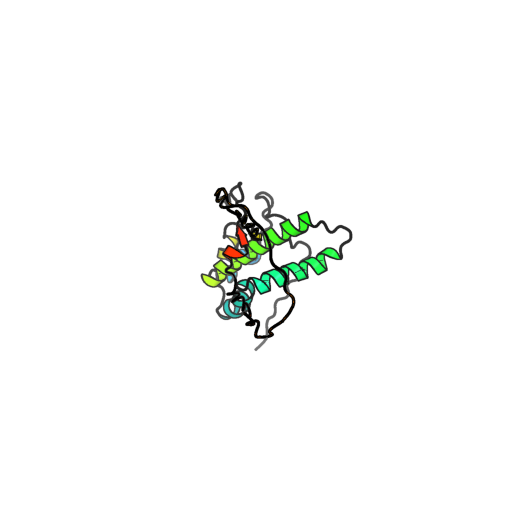LEU A 1 82 ? 6.933 2.675 -11.317 1.00 96.81 82 LEU A N 1
ATOM 669 C CA . LEU A 1 82 ? 5.495 2.505 -11.541 1.00 96.81 82 LEU A CA 1
ATOM 670 C C . LEU A 1 82 ? 4.865 1.598 -10.471 1.00 96.81 82 LEU A C 1
ATOM 672 O O . LEU A 1 82 ? 3.818 1.954 -9.927 1.00 96.81 82 LEU A O 1
ATOM 676 N N . GLN A 1 83 ? 5.528 0.499 -10.094 1.00 97.94 83 GLN A N 1
ATOM 677 C CA . GLN A 1 83 ? 5.096 -0.372 -8.988 1.00 97.94 83 GLN A CA 1
ATOM 678 C C . GLN A 1 83 ? 5.012 0.397 -7.666 1.00 97.94 83 GLN A C 1
ATOM 680 O O . GLN A 1 83 ? 3.984 0.360 -6.984 1.00 97.94 83 GLN A O 1
ATOM 685 N N . LEU A 1 84 ? 6.043 1.180 -7.330 1.00 97.75 84 LEU A N 1
ATOM 686 C CA . LEU A 1 84 ? 6.005 2.023 -6.137 1.00 97.75 84 LEU A CA 1
ATOM 687 C C . LEU A 1 84 ? 4.923 3.105 -6.227 1.00 97.75 84 LEU A C 1
ATOM 689 O O . LEU A 1 84 ? 4.401 3.536 -5.199 1.00 97.75 84 LEU A O 1
ATOM 693 N N . SER A 1 85 ? 4.567 3.560 -7.431 1.00 97.50 85 SER A N 1
ATOM 694 C CA . SER A 1 85 ? 3.481 4.526 -7.592 1.00 97.50 85 SER A CA 1
ATOM 695 C C . SER A 1 85 ? 2.114 3.940 -7.241 1.00 97.50 85 SER A C 1
ATOM 697 O O . SER A 1 85 ? 1.318 4.598 -6.562 1.00 97.50 85 SER A O 1
ATOM 699 N N . VAL A 1 86 ? 1.871 2.690 -7.645 1.00 97.25 86 VAL A N 1
ATOM 700 C CA . VAL A 1 86 ? 0.685 1.922 -7.247 1.00 97.25 86 VAL A CA 1
ATOM 701 C C . VAL A 1 86 ? 0.699 1.662 -5.743 1.00 97.25 86 VAL A C 1
ATOM 703 O O . VAL A 1 86 ? -0.289 1.955 -5.071 1.00 97.25 86 VAL A O 1
ATOM 706 N N . MET A 1 87 ? 1.820 1.184 -5.194 1.00 98.19 87 MET A N 1
ATOM 707 C CA . MET A 1 87 ? 1.939 0.869 -3.766 1.00 98.19 87 MET A CA 1
ATOM 708 C C . MET A 1 87 ? 1.668 2.091 -2.880 1.00 98.19 87 MET A C 1
ATOM 710 O O . MET A 1 87 ? 0.883 2.004 -1.939 1.00 98.19 87 MET A O 1
ATOM 714 N N . ARG A 1 88 ? 2.245 3.257 -3.203 1.00 97.81 88 ARG A N 1
ATOM 715 C CA . ARG A 1 88 ? 1.977 4.503 -2.463 1.00 97.81 88 ARG A CA 1
ATOM 716 C C . ARG A 1 88 ? 0.506 4.916 -2.547 1.00 97.81 88 ARG A C 1
ATOM 718 O O . ARG A 1 88 ? -0.041 5.406 -1.565 1.00 97.81 88 ARG A O 1
ATOM 725 N N . GLY A 1 89 ? -0.146 4.689 -3.688 1.00 97.00 89 GLY A N 1
ATOM 726 C CA . GLY A 1 89 ? -1.585 4.900 -3.838 1.00 97.00 89 GLY A CA 1
ATOM 727 C C . GLY A 1 89 ? -2.430 3.978 -2.952 1.00 97.00 89 GLY A C 1
ATOM 728 O O . GLY A 1 89 ? -3.377 4.441 -2.317 1.00 97.00 89 GLY A O 1
ATOM 729 N N . GLN A 1 90 ? -2.056 2.700 -2.847 1.00 97.81 90 GLN A N 1
ATOM 730 C CA . GLN A 1 90 ? -2.699 1.747 -1.933 1.00 97.81 90 GLN A CA 1
ATOM 731 C C . GLN A 1 90 ? -2.503 2.152 -0.466 1.00 97.81 90 GLN A C 1
ATOM 733 O O . GLN A 1 90 ? -3.465 2.171 0.301 1.00 97.81 90 GLN A O 1
ATOM 738 N N . ILE A 1 91 ? -1.282 2.554 -0.091 1.00 98.44 91 ILE A N 1
ATOM 739 C CA . ILE A 1 91 ? -0.962 3.059 1.252 1.00 98.44 91 ILE A CA 1
ATOM 7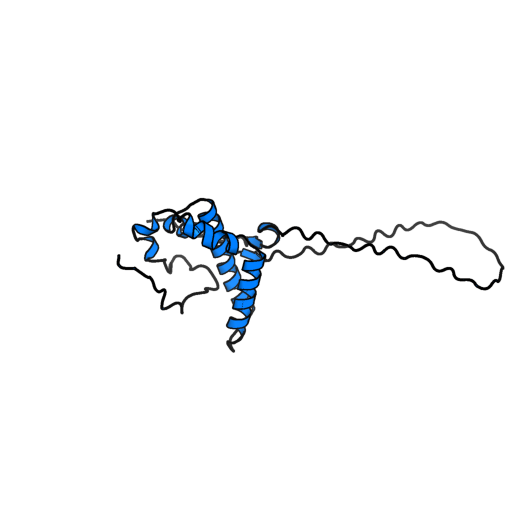40 C C . ILE A 1 91 ? -1.818 4.283 1.594 1.00 98.44 91 ILE A C 1
ATOM 742 O O . ILE A 1 91 ? -2.378 4.353 2.686 1.00 98.44 91 ILE A O 1
ATOM 746 N N . PHE A 1 92 ? -1.966 5.223 0.659 1.00 97.31 92 PHE A N 1
ATOM 747 C CA . PHE A 1 92 ? -2.802 6.405 0.859 1.00 97.31 92 PHE A CA 1
ATOM 748 C C . PHE A 1 92 ? -4.269 6.042 1.112 1.00 97.31 92 PHE A C 1
ATOM 750 O O . PHE A 1 92 ? -4.851 6.514 2.087 1.00 97.31 92 PHE A O 1
ATOM 757 N N . ASN A 1 93 ? -4.858 5.166 0.291 1.00 98.00 93 ASN A N 1
ATOM 758 C CA . ASN A 1 93 ? -6.242 4.734 0.496 1.00 98.00 93 ASN A CA 1
ATOM 759 C C . ASN A 1 93 ? -6.417 3.992 1.829 1.00 98.00 93 ASN A C 1
ATOM 761 O O . ASN A 1 93 ? -7.372 4.270 2.555 1.00 98.00 93 ASN A O 1
ATOM 765 N N . LEU A 1 94 ? -5.484 3.102 2.185 1.00 98.62 94 LEU A N 1
ATOM 766 C CA . LEU A 1 94 ? -5.509 2.387 3.462 1.00 98.62 94 LEU A CA 1
ATOM 767 C C . LEU A 1 94 ? -5.428 3.354 4.647 1.00 98.62 94 LEU A C 1
ATOM 769 O O . LEU A 1 94 ? -6.229 3.256 5.573 1.00 98.62 94 LEU A O 1
ATOM 773 N N . ARG A 1 95 ? -4.516 4.327 4.603 1.00 98.25 95 ARG A N 1
ATOM 774 C CA . ARG A 1 95 ? -4.378 5.365 5.630 1.00 98.25 95 ARG A CA 1
ATOM 775 C C . ARG A 1 95 ? -5.680 6.136 5.836 1.00 98.25 95 ARG A C 1
ATOM 777 O O . ARG A 1 95 ? -6.126 6.292 6.972 1.00 98.25 95 ARG A O 1
ATOM 784 N N . GLU A 1 96 ? -6.302 6.597 4.754 1.00 98.12 96 GLU A N 1
ATOM 785 C CA . GLU A 1 96 ? -7.576 7.319 4.825 1.00 98.12 96 GLU A CA 1
ATOM 786 C C . GLU A 1 96 ? -8.713 6.428 5.344 1.00 98.12 96 GLU A C 1
ATOM 788 O O . GLU A 1 96 ? -9.522 6.871 6.161 1.00 98.12 96 GLU A O 1
ATOM 793 N N . ALA A 1 97 ? -8.751 5.155 4.942 1.00 98.50 97 ALA A N 1
ATOM 794 C CA . ALA A 1 97 ? -9.721 4.189 5.446 1.00 98.50 97 ALA A CA 1
ATOM 795 C C . ALA A 1 97 ? -9.572 3.927 6.952 1.00 98.50 97 ALA A C 1
ATOM 797 O O . ALA A 1 97 ? -10.579 3.916 7.661 1.00 98.50 97 ALA A O 1
ATOM 798 N N . LEU A 1 98 ? -8.343 3.769 7.454 1.00 98.56 98 LEU A N 1
ATOM 799 C CA . LEU A 1 98 ? -8.075 3.558 8.881 1.00 98.56 98 LEU A CA 1
ATOM 800 C C . LEU A 1 98 ? -8.462 4.787 9.714 1.00 98.56 98 LEU A C 1
ATOM 802 O O . LEU A 1 98 ? -9.139 4.646 10.731 1.00 98.56 98 LEU A O 1
ATOM 806 N N . ARG A 1 99 ? -8.109 5.995 9.253 1.00 98.06 99 ARG A N 1
ATOM 807 C CA . ARG A 1 99 ? -8.477 7.262 9.916 1.00 98.06 99 ARG A CA 1
ATOM 808 C C . ARG A 1 99 ? -9.986 7.459 10.024 1.00 98.06 99 ARG A C 1
ATOM 810 O O . ARG A 1 99 ? -10.466 7.966 11.031 1.00 98.06 99 ARG A O 1
ATOM 817 N N . GLN A 1 100 ? -10.722 7.051 8.994 1.00 98.06 100 GLN A N 1
ATOM 818 C CA . GLN A 1 100 ? -12.179 7.183 8.921 1.00 98.06 100 GLN A CA 1
ATOM 819 C C . GLN A 1 100 ? -12.927 5.955 9.460 1.00 98.06 100 GLN A C 1
ATOM 821 O O . GLN A 1 100 ? -14.144 5.890 9.315 1.00 98.06 100 GLN A O 1
ATOM 826 N N . ARG A 1 101 ? -12.228 4.971 10.051 1.00 97.75 101 ARG A N 1
ATOM 827 C CA . ARG A 1 101 ? -12.833 3.726 10.562 1.00 97.75 101 ARG A CA 1
ATOM 828 C C . ARG A 1 101 ? -13.690 2.991 9.526 1.00 97.75 101 ARG A C 1
ATOM 830 O O . ARG A 1 101 ? -14.748 2.456 9.843 1.00 97.75 101 ARG A O 1
ATOM 837 N N . LYS A 1 102 ? -13.228 2.947 8.277 1.00 98.50 102 LYS A N 1
ATOM 838 C CA . LYS A 1 102 ? -13.890 2.183 7.213 1.00 98.50 102 LYS A CA 1
ATOM 839 C C . LYS A 1 102 ? -13.730 0.677 7.418 1.00 98.50 102 LYS A C 1
ATOM 841 O O . LYS A 1 102 ? -12.853 0.222 8.152 1.00 98.50 102 LYS A O 1
ATOM 846 N N . SER A 1 103 ? -14.566 -0.101 6.743 1.00 98.69 103 SER A N 1
ATOM 847 C CA . SER A 1 103 ? -14.405 -1.552 6.623 1.00 98.69 103 SER A CA 1
ATOM 848 C C . SER A 1 103 ? -13.463 -1.933 5.467 1.00 98.69 103 SER A C 1
ATOM 850 O O . SER A 1 103 ? -13.279 -1.136 4.538 1.00 98.69 103 SER A O 1
ATOM 852 N N . PRO A 1 104 ? -12.893 -3.155 5.455 1.00 98.62 104 PRO A N 1
ATOM 853 C CA . PRO A 1 104 ? -12.134 -3.659 4.309 1.00 98.62 104 PRO A CA 1
ATOM 854 C C . PRO A 1 104 ? -12.916 -3.592 2.988 1.00 98.62 104 PRO A C 1
ATOM 856 O O . PRO A 1 104 ? -12.346 -3.266 1.948 1.00 98.62 104 PRO A O 1
ATOM 859 N N . GLN A 1 105 ? -14.231 -3.835 3.020 1.00 97.75 105 GLN A N 1
ATOM 860 C CA . GLN A 1 105 ? -15.097 -3.704 1.847 1.00 97.75 105 GLN A CA 1
ATOM 861 C C . GLN A 1 105 ? -15.180 -2.254 1.345 1.00 97.75 105 GLN A C 1
ATOM 863 O O . GLN A 1 105 ? -15.096 -2.011 0.145 1.00 97.75 105 GLN A O 1
ATOM 868 N N . GLN A 1 106 ? -15.313 -1.278 2.244 1.00 98.00 106 GLN A N 1
ATOM 869 C CA . GLN A 1 106 ? -15.327 0.135 1.858 1.00 98.00 106 GLN A CA 1
ATOM 870 C C . GLN A 1 106 ? -13.964 0.602 1.332 1.00 98.00 106 GLN A C 1
ATOM 872 O O . GLN A 1 106 ? -13.919 1.443 0.438 1.00 98.00 106 GLN A O 1
ATOM 877 N N . LEU A 1 107 ? -12.857 0.061 1.858 1.00 98.12 107 LEU A N 1
ATOM 878 C CA . LEU A 1 107 ? -11.506 0.343 1.365 1.00 98.12 107 LEU A CA 1
ATOM 879 C C . LEU A 1 107 ? -11.339 -0.079 -0.100 1.00 98.12 107 LEU A C 1
ATOM 881 O O . LEU A 1 107 ? -10.866 0.720 -0.905 1.00 98.12 107 LEU A O 1
ATOM 885 N N . VAL A 1 108 ? -11.751 -1.294 -0.474 1.00 96.06 108 VAL A N 1
ATOM 886 C CA . VAL A 1 108 ? -11.596 -1.767 -1.866 1.00 96.06 108 VAL A CA 1
ATOM 887 C C . VAL A 1 108 ? -12.486 -1.019 -2.864 1.00 96.06 108 VAL A C 1
ATOM 889 O O . VAL A 1 108 ? -12.211 -1.041 -4.058 1.00 96.06 108 VAL A O 1
ATOM 892 N N . GLN A 1 109 ? -13.531 -0.339 -2.384 1.00 94.31 109 GLN A N 1
ATOM 893 C CA . GLN A 1 109 ? -14.394 0.530 -3.190 1.00 94.31 109 GLN A CA 1
ATOM 894 C C . GLN A 1 109 ? -13.817 1.942 -3.376 1.00 94.31 109 GLN A C 1
ATOM 896 O O . GLN A 1 109 ? -14.362 2.731 -4.150 1.00 94.31 109 GLN A O 1
ATOM 901 N N . MET A 1 110 ? -12.742 2.299 -2.666 1.00 95.06 110 MET A N 1
ATOM 902 C CA . MET A 1 110 ? -12.114 3.607 -2.830 1.00 95.06 110 MET A CA 1
ATOM 903 C C . MET A 1 110 ? -11.484 3.725 -4.224 1.00 95.06 110 MET A C 1
ATOM 905 O O . MET A 1 110 ? -10.827 2.783 -4.672 1.00 95.06 110 MET A O 1
ATOM 909 N N . PRO A 1 111 ? -11.613 4.885 -4.900 1.00 93.25 111 PRO A N 1
ATOM 910 C CA . PRO A 1 111 ? -11.012 5.087 -6.210 1.00 93.25 111 PRO A CA 1
ATOM 911 C C . PRO A 1 111 ? -9.505 4.785 -6.187 1.00 93.25 111 PRO A C 1
ATOM 913 O O . PRO A 1 111 ? -8.802 5.309 -5.308 1.00 93.25 111 PRO A O 1
ATOM 916 N N . PRO A 1 112 ? -8.990 3.972 -7.127 1.00 93.12 112 PRO A N 1
ATOM 917 C CA . PRO A 1 112 ? -7.571 3.661 -7.195 1.00 93.12 112 PRO A CA 1
ATOM 918 C C . PRO A 1 112 ? -6.725 4.929 -7.332 1.00 93.12 112 PRO A C 1
ATOM 920 O O . PRO A 1 112 ? -7.029 5.813 -8.131 1.00 93.12 112 PRO A O 1
ATOM 923 N N . GLN A 1 113 ? -5.654 5.017 -6.545 1.00 93.88 113 GLN A N 1
ATOM 924 C CA . GLN A 1 113 ? -4.742 6.159 -6.555 1.00 93.88 113 GLN A CA 1
ATOM 925 C C . GLN A 1 113 ? -3.395 5.771 -7.156 1.00 93.88 113 GLN A C 1
ATOM 927 O O . GLN A 1 113 ? -2.917 4.651 -6.972 1.00 93.88 113 GLN A O 1
ATOM 932 N N . LEU A 1 114 ? -2.762 6.715 -7.848 1.00 95.00 114 LEU A N 1
ATOM 933 C CA . LEU A 1 114 ? -1.359 6.641 -8.247 1.00 95.00 114 LEU A CA 1
ATOM 934 C C . LEU A 1 114 ? -0.640 7.819 -7.611 1.00 95.00 114 LEU A C 1
ATOM 936 O O . LEU A 1 114 ? -1.019 8.971 -7.825 1.00 95.00 114 LEU A O 1
ATOM 940 N N . ILE A 1 115 ? 0.388 7.541 -6.821 1.00 94.50 115 ILE A N 1
ATOM 941 C CA . ILE A 1 115 ? 1.097 8.569 -6.058 1.00 94.50 115 ILE A CA 1
ATOM 942 C C . ILE A 1 115 ? 2.574 8.528 -6.407 1.00 94.50 115 ILE A C 1
ATOM 944 O O . ILE A 1 115 ? 3.165 7.460 -6.514 1.00 94.50 115 ILE A O 1
ATOM 948 N N . VAL A 1 116 ? 3.185 9.690 -6.606 1.00 93.75 116 VAL A N 1
ATOM 949 C CA . VAL A 1 116 ? 4.622 9.814 -6.876 1.00 93.75 116 VAL A CA 1
ATOM 950 C C . VAL A 1 116 ? 5.253 10.789 -5.894 1.00 93.75 116 VAL A C 1
ATOM 952 O O . VAL A 1 116 ? 4.567 11.596 -5.271 1.00 93.75 116 VAL A O 1
ATOM 955 N N . GLU A 1 117 ? 6.572 10.739 -5.762 1.00 90.00 117 GLU A N 1
ATOM 956 C CA . GLU A 1 117 ? 7.297 11.712 -4.950 1.00 90.00 117 GLU A CA 1
ATOM 957 C C . GLU A 1 117 ? 7.200 13.118 -5.559 1.00 90.00 117 GLU A C 1
ATOM 959 O O . GLU A 1 117 ? 7.251 13.318 -6.783 1.00 90.00 117 GLU A O 1
ATOM 964 N N . ALA A 1 118 ? 7.031 14.113 -4.695 1.00 87.31 118 ALA A N 1
ATOM 965 C CA . ALA A 1 118 ? 6.988 15.510 -5.080 1.00 87.31 118 ALA A CA 1
ATOM 966 C C . ALA A 1 118 ? 8.373 15.975 -5.557 1.00 87.31 118 ALA A C 1
ATOM 968 O O . ALA A 1 118 ? 9.398 15.782 -4.898 1.00 87.31 118 ALA A O 1
ATOM 969 N N . LYS A 1 119 ? 8.423 16.642 -6.717 1.00 80.00 119 LYS A N 1
ATOM 970 C CA . LYS A 1 119 ? 9.669 17.250 -7.203 1.00 80.00 119 LYS A CA 1
ATOM 971 C C . LYS A 1 119 ? 9.981 18.491 -6.367 1.00 80.00 119 LYS A C 1
ATOM 973 O O . LYS A 1 119 ? 9.177 19.421 -6.317 1.00 80.00 119 LYS A O 1
ATOM 978 N N . LYS A 1 120 ? 11.182 18.562 -5.784 1.00 71.69 120 LYS A N 1
ATOM 979 C CA . LYS A 1 120 ? 11.676 19.793 -5.146 1.00 71.69 120 LYS A CA 1
ATOM 980 C C . LYS A 1 120 ? 11.747 20.905 -6.203 1.00 71.69 120 LYS A C 1
ATOM 982 O O . LYS A 1 120 ? 12.524 20.802 -7.154 1.00 71.69 120 LYS A O 1
ATOM 987 N N . LYS A 1 121 ? 10.948 21.969 -6.061 1.00 63.19 121 LYS A N 1
ATOM 988 C CA . LYS A 1 121 ? 11.072 23.162 -6.914 1.00 63.19 121 LYS A CA 1
ATOM 989 C C . LYS A 1 121 ? 12.448 23.789 -6.656 1.00 63.19 121 LYS A C 1
ATOM 991 O O . LYS A 1 121 ? 12.707 24.258 -5.553 1.00 63.19 121 LYS A O 1
ATOM 996 N N . LYS A 1 122 ? 13.340 23.802 -7.656 1.00 57.09 122 LYS A N 1
ATOM 997 C CA . LYS A 1 122 ? 14.580 24.594 -7.586 1.00 57.09 122 LYS A CA 1
ATOM 998 C C . LYS A 1 122 ? 14.183 26.073 -7.557 1.00 57.09 122 LYS A C 1
ATOM 1000 O O . LYS A 1 122 ? 13.721 26.594 -8.570 1.00 57.09 122 LYS A O 1
ATOM 1005 N N . GLN A 1 123 ? 14.338 26.743 -6.416 1.00 57.50 123 GLN A N 1
ATOM 1006 C CA . GLN A 1 123 ? 14.234 28.200 -6.355 1.00 57.50 123 GLN A CA 1
ATOM 1007 C C . GLN A 1 123 ? 15.351 28.787 -7.229 1.00 57.50 123 GLN A C 1
ATOM 1009 O O . GLN A 1 123 ? 16.534 28.643 -6.919 1.00 57.50 123 GLN A O 1
ATOM 1014 N N . LYS A 1 124 ? 14.996 29.416 -8.355 1.00 52.62 124 LYS A N 1
ATOM 1015 C CA . LYS A 1 124 ? 15.944 30.240 -9.111 1.00 52.62 124 LYS A CA 1
ATOM 1016 C C . LYS A 1 124 ? 16.293 31.435 -8.222 1.00 52.62 124 LYS A C 1
ATOM 1018 O O . LYS A 1 124 ? 15.455 32.311 -8.035 1.00 52.62 124 LYS A O 1
ATOM 1023 N N . ARG A 1 125 ? 17.506 31.470 -7.659 1.00 52.53 125 ARG A N 1
ATOM 1024 C CA . ARG A 1 125 ? 18.047 32.684 -7.029 1.00 52.53 125 ARG A CA 1
ATOM 1025 C C . ARG A 1 125 ? 18.209 33.723 -8.138 1.00 52.53 125 ARG A C 1
ATOM 1027 O O . ARG A 1 125 ? 19.155 33.650 -8.915 1.00 52.53 125 ARG A O 1
ATOM 1034 N N . ALA A 1 126 ? 17.258 34.643 -8.261 1.00 53.66 126 ALA A N 1
ATOM 1035 C CA . ALA A 1 126 ? 17.422 35.814 -9.106 1.00 53.66 126 ALA A CA 1
ATOM 1036 C C . ALA A 1 126 ? 18.419 36.745 -8.404 1.00 53.66 126 ALA A C 1
ATOM 1038 O O . ALA A 1 126 ? 18.052 37.484 -7.493 1.00 53.66 126 ALA A O 1
ATOM 1039 N N . ALA A 1 127 ? 19.694 36.670 -8.785 1.00 53.88 127 ALA A N 1
ATOM 1040 C CA . ALA A 1 127 ? 20.667 37.691 -8.429 1.00 53.88 127 ALA A CA 1
ATOM 1041 C C . ALA A 1 127 ? 20.267 38.978 -9.163 1.00 53.88 127 ALA A C 1
ATOM 1043 O O . ALA A 1 127 ? 20.541 39.152 -10.349 1.00 53.88 127 ALA A O 1
ATOM 1044 N N . ARG A 1 128 ? 19.536 39.855 -8.474 1.00 47.66 128 ARG A N 1
ATOM 1045 C CA . ARG A 1 128 ? 19.233 41.199 -8.957 1.00 47.66 128 ARG A CA 1
ATOM 1046 C C . ARG A 1 128 ? 20.513 42.018 -8.800 1.00 47.66 128 ARG A C 1
ATOM 1048 O O . ARG A 1 128 ? 20.772 42.554 -7.730 1.00 47.66 128 ARG A O 1
ATOM 1055 N N . ILE A 1 129 ? 21.334 42.053 -9.849 1.00 52.31 129 ILE A N 1
ATOM 1056 C CA . ILE A 1 129 ? 22.465 42.978 -9.954 1.00 52.31 129 ILE A CA 1
ATOM 1057 C C . ILE A 1 129 ? 21.868 44.389 -9.960 1.00 52.31 129 ILE A C 1
ATOM 1059 O O . ILE A 1 129 ? 21.267 44.817 -10.944 1.00 52.31 129 ILE A O 1
ATOM 1063 N N . HIS A 1 130 ? 21.969 45.087 -8.830 1.00 45.16 130 HIS A N 1
ATOM 1064 C CA . HIS A 1 130 ? 21.775 46.529 -8.784 1.00 45.16 130 HIS A CA 1
ATOM 1065 C C . HIS A 1 130 ? 22.998 47.154 -9.459 1.00 45.16 130 HIS A C 1
ATOM 1067 O O . HIS A 1 130 ? 24.070 47.242 -8.868 1.00 45.16 130 HIS A O 1
ATOM 1073 N N . GLY A 1 131 ? 22.854 47.521 -10.732 1.00 40.81 131 GLY A N 1
ATOM 1074 C CA . GLY A 1 131 ? 23.816 48.372 -11.417 1.00 40.81 131 GLY A CA 1
ATOM 1075 C C . GLY A 1 131 ? 23.674 49.793 -10.889 1.00 40.81 131 GLY A C 1
ATOM 1076 O O . GLY A 1 131 ? 22.820 50.538 -11.363 1.00 40.81 131 GLY A O 1
ATOM 1077 N N . GLN A 1 132 ? 24.488 50.159 -9.901 1.00 43.66 132 GLN A N 1
ATOM 1078 C CA . GLN A 1 132 ? 24.652 51.550 -9.504 1.00 43.66 132 GLN A CA 1
ATOM 1079 C C . GLN A 1 132 ? 25.813 52.128 -10.313 1.00 43.66 132 GLN A C 1
ATOM 1081 O O . GLN A 1 132 ? 26.981 51.817 -10.107 1.00 43.66 132 GLN A O 1
ATOM 1086 N N . ARG A 1 133 ? 25.436 52.915 -11.317 1.00 35.25 133 ARG A N 1
ATOM 1087 C CA . ARG A 1 133 ? 26.315 53.741 -12.134 1.00 35.25 133 ARG A CA 1
ATOM 1088 C C . ARG A 1 133 ? 26.545 55.037 -11.359 1.00 35.25 133 ARG A C 1
ATOM 1090 O O . ARG A 1 133 ? 25.599 55.802 -11.199 1.00 35.25 133 ARG A O 1
ATOM 1097 N N . GLN A 1 134 ? 27.765 55.288 -10.897 1.00 40.81 134 GLN A N 1
ATOM 1098 C CA . GLN A 1 134 ? 28.202 56.635 -10.542 1.00 40.81 134 GLN A CA 1
ATOM 1099 C C . GLN A 1 134 ? 29.680 56.809 -10.896 1.00 40.81 134 GLN A C 1
ATOM 1101 O O . GLN A 1 134 ? 30.448 55.851 -10.921 1.00 40.81 134 GLN A O 1
ATOM 1106 N N . VAL A 1 135 ? 29.988 58.028 -11.306 1.00 35.53 135 VAL A N 1
ATOM 1107 C CA . VAL A 1 135 ? 31.093 58.465 -12.154 1.00 35.53 135 VAL A CA 1
ATOM 1108 C C . VAL A 1 135 ? 32.010 59.382 -11.324 1.00 35.53 135 VAL A C 1
ATOM 1110 O O . VAL A 1 135 ? 31.514 60.070 -10.436 1.00 35.53 135 VAL A O 1
ATOM 1113 N N . ASP A 1 136 ? 33.297 59.380 -11.690 1.00 33.50 136 ASP A N 1
ATOM 1114 C CA . ASP A 1 136 ? 34.389 60.335 -11.406 1.00 33.50 136 ASP A CA 1
ATOM 1115 C C . ASP A 1 136 ? 35.167 60.317 -10.076 1.00 33.50 136 ASP A C 1
ATOM 1117 O O . ASP A 1 136 ? 34.611 60.348 -8.982 1.00 33.50 136 ASP A O 1
ATOM 1121 N N . GLY A 1 137 ? 36.503 60.412 -10.219 1.00 33.00 137 GLY A N 1
ATOM 1122 C CA . GLY A 1 137 ? 37.394 61.041 -9.234 1.00 33.00 137 GLY A CA 1
ATOM 1123 C C . GLY A 1 137 ? 38.789 60.418 -9.085 1.00 33.00 137 GLY A C 1
ATOM 1124 O O . GLY A 1 137 ? 38.964 59.471 -8.331 1.00 33.00 137 GLY A O 1
ATOM 1125 N N . SER A 1 138 ? 39.790 60.978 -9.769 1.00 32.31 138 SER A N 1
ATOM 1126 C CA . SER A 1 138 ? 41.223 60.636 -9.700 1.00 32.31 138 SER A CA 1
ATOM 1127 C C . SER A 1 138 ? 41.908 60.951 -8.354 1.00 32.31 138 SER A C 1
ATOM 1129 O O . SER A 1 138 ? 41.581 61.961 -7.739 1.00 32.31 138 SER A O 1
ATOM 1131 N N . SER A 1 139 ? 42.970 60.191 -8.017 1.00 30.02 139 SER A N 1
ATOM 1132 C CA . SER A 1 139 ? 44.321 60.659 -7.593 1.00 30.02 139 SER A CA 1
ATOM 1133 C C . SER A 1 139 ? 44.956 59.921 -6.388 1.00 30.02 139 SER A C 1
ATOM 1135 O O . SER A 1 139 ? 44.462 59.999 -5.274 1.00 30.02 139 SER A O 1
ATOM 1137 N N . MET A 1 140 ? 46.100 59.278 -6.674 1.00 29.30 140 MET A N 1
ATOM 1138 C CA . MET A 1 140 ? 47.395 59.216 -5.953 1.00 29.30 140 MET A CA 1
ATOM 1139 C C . MET A 1 140 ? 47.537 58.866 -4.448 1.00 29.30 140 MET A C 1
ATOM 1141 O O . MET A 1 140 ? 46.973 59.498 -3.566 1.00 29.30 140 MET A O 1
ATOM 1145 N N . THR A 1 141 ? 48.555 58.011 -4.231 1.00 28.80 141 THR A N 1
ATOM 1146 C CA . THR A 1 141 ? 49.525 57.897 -3.108 1.00 28.8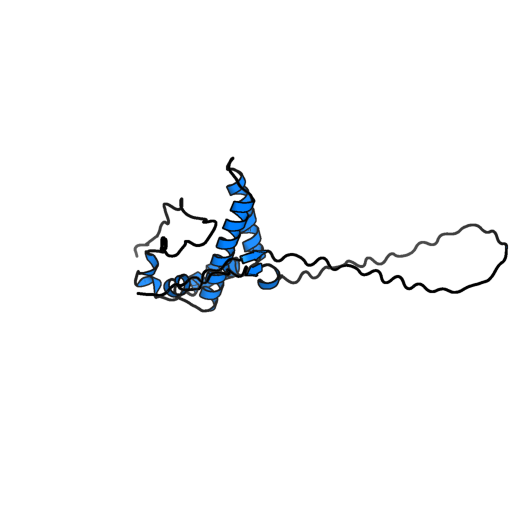0 141 THR A CA 1
ATOM 1147 C C . THR A 1 141 ? 49.123 57.239 -1.784 1.00 28.80 141 THR A C 1
ATOM 1149 O O . THR A 1 141 ? 48.118 57.590 -1.184 1.00 28.80 141 THR A O 1
ATOM 1152 N N . GLY A 1 142 ? 50.014 56.364 -1.286 1.00 30.67 142 GLY A N 1
ATOM 1153 C CA . GLY A 1 142 ? 50.150 56.044 0.140 1.00 30.67 142 GLY A CA 1
ATOM 1154 C C . GLY A 1 142 ? 50.419 54.570 0.448 1.00 30.67 142 GLY A C 1
ATOM 1155 O O . GLY A 1 142 ? 49.509 53.752 0.382 1.00 30.67 142 GLY A O 1
ATOM 1156 N N . GLU A 1 143 ? 51.667 54.255 0.791 1.00 29.20 143 GLU A N 1
ATOM 1157 C CA . GLU A 1 143 ? 52.106 53.036 1.482 1.00 29.20 143 GLU A CA 1
ATOM 1158 C C . GLU A 1 143 ? 51.428 52.912 2.864 1.00 29.20 143 GLU A C 1
ATOM 1160 O O . GLU A 1 143 ? 51.209 53.931 3.505 1.00 29.20 143 GLU A O 1
ATOM 1165 N N . GLU A 1 144 ? 51.132 51.700 3.352 1.00 31.73 144 GLU A N 1
ATOM 1166 C CA . GLU A 1 144 ? 51.791 51.145 4.549 1.00 31.73 144 GLU A CA 1
ATOM 1167 C C . GLU A 1 144 ? 51.292 49.746 4.939 1.00 31.73 144 GLU A C 1
ATOM 1169 O O . GLU A 1 144 ? 50.218 49.273 4.569 1.00 31.73 144 GLU A O 1
ATOM 1174 N N . SER A 1 145 ? 52.185 49.093 5.672 1.00 29.47 145 SER A N 1
ATOM 1175 C CA . SER A 1 145 ? 52.230 47.708 6.111 1.00 29.47 145 SER A CA 1
ATOM 1176 C C . SER A 1 145 ? 51.366 47.427 7.348 1.00 29.47 145 SER A C 1
ATOM 1178 O O . SER A 1 145 ? 51.167 48.301 8.179 1.00 29.47 145 SER A O 1
ATOM 1180 N N . ALA A 1 146 ? 50.983 46.150 7.473 1.00 33.12 146 ALA A N 1
ATOM 1181 C CA . ALA A 1 146 ? 50.721 45.370 8.689 1.00 33.12 146 ALA A CA 1
ATOM 1182 C C . ALA A 1 146 ? 49.760 45.927 9.761 1.00 33.12 146 ALA A C 1
ATOM 1184 O O . ALA A 1 146 ? 49.988 46.962 10.373 1.00 33.12 146 ALA A O 1
ATOM 1185 N N . THR A 1 147 ? 48.767 45.119 10.147 1.00 32.91 147 THR A N 1
ATOM 1186 C CA . THR A 1 147 ? 48.769 44.318 11.396 1.00 32.91 147 THR A CA 1
ATOM 1187 C C . THR A 1 147 ? 47.394 43.643 11.539 1.00 32.91 147 THR A C 1
ATOM 1189 O O . THR A 1 147 ? 46.359 44.282 11.365 1.00 32.91 147 THR A O 1
ATOM 1192 N N . GLU A 1 148 ? 47.379 42.337 11.817 1.00 40.62 148 GLU A N 1
ATOM 1193 C CA . GLU A 1 148 ? 46.171 41.574 12.162 1.00 40.62 148 GLU A CA 1
ATOM 1194 C C . GLU A 1 148 ? 45.491 42.107 13.433 1.00 40.62 148 GLU A C 1
ATOM 1196 O O . GLU A 1 148 ? 46.162 42.571 14.357 1.00 40.62 148 GLU A O 1
ATOM 1201 N N . PRO A 1 149 ? 44.169 41.907 13.557 1.00 40.50 149 PRO A N 1
ATOM 1202 C CA . PRO A 1 149 ? 43.685 41.372 14.822 1.00 40.50 149 PRO A CA 1
ATOM 1203 C C . PRO A 1 149 ? 42.690 40.217 14.650 1.00 40.50 149 PRO A C 1
ATOM 1205 O O . PRO A 1 149 ? 41.669 40.305 13.970 1.00 40.50 149 PRO A O 1
ATOM 1208 N N . SER A 1 150 ? 42.999 39.139 15.366 1.00 32.59 150 SER A N 1
ATOM 1209 C CA . SER A 1 150 ? 42.083 38.091 15.818 1.00 32.59 150 SER A CA 1
ATOM 1210 C C . SER A 1 150 ? 40.870 38.682 16.551 1.00 32.59 150 SER A C 1
ATOM 1212 O O . SER A 1 150 ? 41.089 39.511 17.427 1.00 32.59 150 SER A O 1
ATOM 1214 N N . TYR A 1 151 ? 39.642 38.214 16.268 1.00 28.84 151 TYR A N 1
ATOM 1215 C CA . TYR A 1 151 ? 38.631 37.795 17.267 1.00 28.84 151 TYR A CA 1
ATOM 1216 C C . TYR A 1 151 ? 37.306 37.343 16.598 1.00 28.84 151 TYR A C 1
ATOM 1218 O O . TYR A 1 151 ? 36.690 38.084 15.841 1.00 28.84 151 TYR A O 1
ATOM 1226 N N . SER A 1 152 ? 36.852 36.140 16.970 1.00 35.81 152 SER A N 1
ATOM 1227 C CA . SER A 1 152 ? 35.443 35.701 17.082 1.00 35.81 152 SER A CA 1
ATOM 1228 C C . SER A 1 152 ? 34.555 35.621 15.838 1.00 35.81 152 SER A C 1
ATOM 1230 O O . SER A 1 152 ? 33.709 36.474 15.583 1.00 35.81 152 SER A O 1
ATOM 1232 N N . GLY A 1 153 ? 34.644 34.483 15.146 1.00 31.12 153 GLY A N 1
ATOM 1233 C CA . GLY A 1 153 ? 33.578 33.998 14.272 1.00 31.12 153 GLY A CA 1
ATOM 1234 C C . GLY A 1 153 ? 32.483 33.298 15.077 1.00 31.12 153 GLY A C 1
ATOM 1235 O O . GLY A 1 153 ? 32.637 32.147 15.481 1.00 31.12 153 GLY A O 1
ATOM 1236 N N . ASP A 1 154 ? 31.389 34.019 15.291 1.00 31.92 154 ASP A N 1
ATOM 1237 C CA . ASP A 1 154 ? 30.094 33.536 15.759 1.00 31.92 154 ASP A CA 1
ATOM 1238 C C . ASP A 1 154 ? 29.677 32.263 14.994 1.00 31.92 154 ASP A C 1
ATOM 1240 O O . ASP A 1 154 ? 29.444 32.278 13.780 1.00 31.92 154 ASP A O 1
ATOM 1244 N N . THR A 1 155 ? 29.627 31.125 15.695 1.00 35.19 155 THR A N 1
ATOM 1245 C CA . THR A 1 155 ? 29.079 29.885 15.141 1.00 35.19 155 THR A CA 1
ATOM 1246 C C . THR A 1 155 ? 27.566 30.027 15.130 1.00 35.19 155 THR A C 1
ATOM 1248 O O . THR A 1 155 ? 26.869 29.566 16.031 1.00 35.19 155 THR A O 1
ATOM 1251 N N . SER A 1 156 ? 27.055 30.643 14.064 1.00 34.31 156 SER A N 1
ATOM 1252 C CA . SER A 1 156 ? 25.671 30.476 13.633 1.00 34.31 156 SER A CA 1
ATOM 1253 C C . SER A 1 156 ? 25.472 29.016 13.227 1.00 34.31 156 SER A C 1
ATOM 1255 O O . SER A 1 156 ? 25.523 28.651 12.050 1.00 34.31 156 SER A O 1
ATOM 1257 N N . SER A 1 157 ? 25.281 28.151 14.218 1.00 35.88 157 SER A N 1
ATOM 1258 C CA . SER A 1 157 ? 24.746 26.815 14.029 1.00 35.88 157 SER A CA 1
ATOM 1259 C C . SER A 1 157 ? 23.340 26.983 13.461 1.00 35.88 157 SER A C 1
ATOM 1261 O O . SER A 1 157 ? 22.370 27.231 14.172 1.00 35.88 157 SER A O 1
ATOM 1263 N N . GLN A 1 158 ? 23.242 26.883 12.133 1.00 35.44 158 GLN A N 1
ATOM 1264 C CA . GLN A 1 158 ? 21.985 26.661 11.432 1.00 35.44 158 GLN A CA 1
ATOM 1265 C C . GLN A 1 158 ? 21.433 25.313 11.899 1.00 35.44 158 GLN A C 1
ATOM 1267 O O . GLN A 1 158 ? 21.618 24.275 11.261 1.00 35.44 158 GLN A O 1
ATOM 1272 N N . THR A 1 159 ? 20.752 25.327 13.039 1.00 31.91 159 THR A N 1
ATOM 1273 C CA . THR A 1 159 ? 19.792 24.301 13.402 1.00 31.91 159 THR A CA 1
ATOM 1274 C C . THR A 1 159 ? 18.669 24.421 12.383 1.00 31.91 159 THR A C 1
ATOM 1276 O O . THR A 1 159 ? 17.741 25.217 12.492 1.00 31.91 159 THR A O 1
ATOM 1279 N N . SER A 1 160 ? 18.808 23.663 11.299 1.00 38.84 160 SER A N 1
ATOM 1280 C CA . SER A 1 160 ? 17.699 23.399 10.400 1.00 38.84 160 SER A CA 1
ATOM 1281 C C . SER A 1 160 ? 16.660 22.648 11.224 1.00 38.84 160 SER A C 1
ATOM 1283 O O . SER A 1 160 ? 16.750 21.438 11.423 1.00 38.84 160 SER A O 1
ATOM 1285 N N . SER A 1 161 ? 15.698 23.391 11.764 1.00 44.12 161 SER A N 1
ATOM 1286 C CA . SER A 1 161 ? 14.478 22.864 12.356 1.00 44.12 161 SER A CA 1
ATOM 1287 C C . SER A 1 161 ? 13.680 22.178 11.248 1.00 44.12 161 SER A C 1
ATOM 1289 O O . SER A 1 161 ? 12.754 22.729 10.659 1.00 44.12 161 SER A O 1
ATOM 1291 N N . ASN A 1 162 ? 14.088 20.959 10.896 1.00 59.31 162 ASN A N 1
ATOM 1292 C CA . ASN A 1 162 ? 13.347 20.109 9.980 1.00 59.31 162 ASN A CA 1
ATOM 1293 C C . ASN A 1 162 ? 12.115 19.599 10.725 1.00 59.31 162 ASN A C 1
ATOM 1295 O O . ASN A 1 162 ? 12.110 18.493 11.261 1.00 59.31 162 ASN A O 1
ATOM 1299 N N . ALA A 1 163 ? 11.068 20.422 10.767 1.00 64.69 163 ALA A N 1
ATOM 1300 C CA . ALA A 1 163 ? 9.737 19.933 11.076 1.00 64.69 163 ALA A CA 1
ATOM 1301 C C . ALA A 1 163 ? 9.421 18.741 10.145 1.00 64.69 163 ALA A C 1
ATOM 1303 O O . ALA A 1 163 ? 9.790 18.776 8.961 1.00 64.69 163 ALA A O 1
ATOM 1304 N N . PRO A 1 164 ? 8.786 17.673 10.657 1.00 72.88 164 PRO A N 1
ATOM 1305 C CA . PRO A 1 164 ? 8.459 16.511 9.847 1.00 72.88 164 PRO A CA 1
ATOM 1306 C C . PRO A 1 164 ? 7.555 16.936 8.689 1.00 72.88 164 PRO A C 1
ATOM 1308 O O . PRO A 1 164 ? 6.535 17.597 8.882 1.00 72.88 164 PRO A O 1
ATOM 1311 N N . LYS A 1 165 ? 7.958 16.570 7.470 1.00 76.56 165 LYS A N 1
ATOM 1312 C CA . LYS A 1 165 ? 7.220 16.931 6.259 1.00 76.56 165 LYS A CA 1
ATOM 1313 C C . LYS A 1 165 ? 5.881 16.221 6.224 1.00 76.56 165 LYS A C 1
ATOM 1315 O O . LYS A 1 165 ? 5.792 15.024 6.509 1.00 76.56 165 LYS A O 1
ATOM 1320 N N . THR A 1 166 ? 4.854 16.946 5.812 1.00 84.00 166 THR A N 1
ATOM 1321 C CA . THR A 1 166 ? 3.506 16.395 5.684 1.00 84.00 166 THR A CA 1
ATOM 1322 C C . THR A 1 166 ? 3.402 15.476 4.464 1.00 84.00 166 THR A C 1
ATOM 1324 O O . THR A 1 166 ? 4.177 15.573 3.510 1.00 84.00 166 THR A O 1
ATOM 1327 N N . TRP A 1 167 ? 2.405 14.586 4.457 1.00 87.19 167 TRP A N 1
ATOM 1328 C CA . TRP A 1 167 ? 2.154 13.672 3.336 1.00 87.19 167 TRP A CA 1
ATOM 1329 C C . TRP A 1 167 ? 2.072 14.380 1.980 1.00 87.19 167 TRP A C 1
ATOM 1331 O O . TRP A 1 167 ? 2.682 13.922 1.019 1.00 87.19 167 TRP A O 1
ATOM 1341 N N . HIS A 1 168 ? 1.380 15.518 1.913 1.00 83.81 168 HIS A N 1
ATOM 1342 C CA . HIS A 1 168 ? 1.192 16.279 0.674 1.00 83.81 168 HIS A CA 1
ATOM 1343 C C . HIS A 1 168 ? 2.462 16.996 0.191 1.00 83.81 168 HIS A C 1
ATOM 1345 O O . HIS A 1 168 ? 2.589 17.300 -0.993 1.00 83.81 168 HIS A O 1
ATOM 1351 N N . GLU A 1 169 ? 3.417 17.263 1.085 1.00 83.31 169 GLU A N 1
ATOM 1352 C CA . GLU A 1 169 ? 4.714 17.846 0.719 1.00 83.31 169 GLU A CA 1
ATOM 1353 C C . GLU A 1 169 ? 5.665 16.808 0.125 1.00 83.31 169 GLU A C 1
ATOM 1355 O O . GLU A 1 169 ? 6.523 17.143 -0.694 1.00 83.31 169 GLU A O 1
ATOM 1360 N N . VAL A 1 170 ? 5.539 15.553 0.562 1.00 80.88 170 VAL A N 1
ATOM 1361 C CA . VAL A 1 170 ? 6.396 14.448 0.116 1.00 80.88 170 VAL A CA 1
ATOM 1362 C C . VAL A 1 170 ? 5.810 13.759 -1.110 1.00 80.88 170 VAL A C 1
ATOM 1364 O O . VAL A 1 170 ? 6.555 13.369 -2.010 1.00 80.88 170 VAL A O 1
ATOM 1367 N N . TYR A 1 171 ? 4.488 13.633 -1.168 1.00 87.62 171 TYR A N 1
ATOM 1368 C CA . TYR A 1 171 ? 3.791 12.816 -2.142 1.00 87.62 171 TYR A CA 1
ATOM 1369 C C . TYR A 1 171 ? 2.708 13.606 -2.869 1.00 87.62 171 TYR A C 1
ATOM 1371 O O . TYR A 1 171 ? 1.895 14.303 -2.266 1.00 87.62 171 TYR A O 1
ATOM 1379 N N . GLN A 1 172 ? 2.682 13.455 -4.189 1.00 88.06 172 GLN A N 1
ATOM 1380 C CA . GLN A 1 172 ? 1.701 14.073 -5.069 1.00 88.06 172 GLN A CA 1
ATOM 1381 C C . GLN A 1 172 ? 0.896 12.992 -5.790 1.00 88.06 172 GLN A C 1
ATOM 1383 O O . GLN A 1 172 ? 1.448 12.009 -6.296 1.00 88.06 172 GLN A O 1
ATOM 1388 N N . GLN A 1 173 ? -0.416 13.190 -5.861 1.00 84.19 173 GLN A N 1
ATOM 1389 C CA . GLN A 1 173 ? -1.288 12.352 -6.669 1.00 84.19 173 GLN A CA 1
ATOM 1390 C C . GLN A 1 173 ? -0.996 12.614 -8.147 1.00 84.19 173 GLN A C 1
ATOM 1392 O O . GLN A 1 173 ? -0.963 13.757 -8.609 1.00 84.19 173 GLN A O 1
ATOM 1397 N N . LYS A 1 174 ? -0.781 11.547 -8.907 1.00 78.38 174 LYS A N 1
ATOM 1398 C CA . LYS A 1 174 ? -0.696 11.615 -10.358 1.00 78.38 174 LYS A CA 1
ATOM 1399 C C . LYS A 1 174 ? -2.118 11.484 -10.889 1.00 78.38 174 LYS A C 1
ATOM 1401 O O . LYS A 1 174 ? -2.739 10.439 -10.721 1.00 78.38 174 LYS A O 1
ATOM 1406 N N . VAL A 1 175 ? -2.640 12.546 -11.503 1.00 64.19 175 VAL A N 1
ATOM 1407 C CA . VAL A 1 175 ? -3.973 12.514 -12.118 1.00 64.19 175 VAL A CA 1
ATOM 1408 C C . VAL A 1 175 ? -3.997 11.401 -13.163 1.00 64.19 175 VAL A C 1
ATOM 1410 O O . VAL A 1 175 ? -3.242 11.433 -14.137 1.00 64.19 175 VAL A O 1
ATOM 1413 N N . GLN A 1 176 ? -4.856 10.409 -12.952 1.00 55.28 176 GLN A N 1
ATOM 1414 C CA . GLN A 1 176 ? -5.187 9.429 -13.972 1.00 55.28 176 GLN A CA 1
ATOM 1415 C C . GLN A 1 176 ? -6.205 10.100 -14.901 1.00 55.28 176 GLN A C 1
ATOM 1417 O O . GLN A 1 176 ? -7.334 10.366 -14.509 1.00 55.28 176 GLN A O 1
ATOM 1422 N N . THR A 1 177 ? -5.809 10.426 -16.132 1.00 47.81 177 THR A N 1
ATOM 1423 C CA . THR A 1 177 ? -6.681 11.065 -17.143 1.00 47.81 177 THR A CA 1
ATOM 1424 C C . THR A 1 177 ? -7.761 10.134 -17.700 1.00 47.81 177 THR A C 1
ATOM 1426 O O . THR A 1 177 ? -8.480 10.498 -18.626 1.00 47.81 177 THR A O 1
ATOM 1429 N N . ARG A 1 178 ? -7.887 8.924 -17.151 1.00 46.94 178 ARG A N 1
ATOM 1430 C CA . ARG A 1 178 ? -8.945 7.974 -17.473 1.00 46.94 178 ARG A CA 1
ATOM 1431 C C . ARG A 1 178 ? -9.583 7.523 -16.171 1.00 46.94 178 ARG A C 1
ATOM 1433 O O . ARG A 1 178 ? -8.912 6.935 -15.328 1.00 46.94 178 ARG A O 1
ATOM 1440 N N . SER A 1 179 ? -10.849 7.876 -16.008 1.00 43.59 179 SER A N 1
ATOM 1441 C CA . SER A 1 179 ? -11.712 7.449 -14.913 1.00 43.59 179 SER A CA 1
ATOM 1442 C C . SER A 1 179 ? -11.684 5.927 -14.782 1.00 43.59 179 SER A C 1
ATOM 1444 O O . SER A 1 179 ? -11.805 5.223 -15.779 1.00 43.59 179 SER A O 1
ATOM 1446 N N . ALA A 1 180 ? -11.531 5.432 -13.552 1.00 48.88 180 ALA A N 1
ATOM 1447 C CA . ALA A 1 180 ? -11.936 4.074 -13.224 1.00 48.88 180 ALA A CA 1
ATOM 1448 C C . ALA A 1 180 ? -13.469 4.075 -13.209 1.00 48.88 180 ALA A C 1
ATOM 1450 O O . ALA A 1 180 ? -14.083 4.599 -12.275 1.00 48.88 180 ALA A O 1
ATOM 1451 N N . PHE A 1 181 ? -14.084 3.577 -14.275 1.00 45.53 181 PHE A N 1
ATOM 1452 C CA . PHE A 1 181 ? -15.522 3.389 -14.365 1.00 45.53 181 PHE A CA 1
ATOM 1453 C C . PHE A 1 181 ? -15.875 2.060 -13.688 1.00 45.53 181 PHE A C 1
ATOM 1455 O O . PHE A 1 181 ? -16.232 1.075 -14.321 1.00 45.53 181 PHE A O 1
ATOM 1462 N N . PHE A 1 182 ? -15.835 2.037 -12.354 1.00 44.44 182 PHE A N 1
ATOM 1463 C CA . PHE A 1 182 ? -16.606 1.042 -11.605 1.00 44.44 182 PHE A CA 1
ATOM 1464 C C . PHE A 1 182 ? -18.096 1.396 -11.716 1.00 44.44 182 PHE A C 1
ATOM 1466 O O . PHE A 1 182 ? -18.693 1.956 -10.797 1.00 44.44 182 PHE A O 1
ATOM 1473 N N . THR A 1 183 ? -18.703 1.117 -12.867 1.00 39.53 183 THR A N 1
ATOM 1474 C CA . THR A 1 183 ? -20.161 1.048 -12.990 1.00 39.53 183 THR A CA 1
ATOM 1475 C C . THR A 1 183 ? -20.589 -0.367 -12.641 1.00 39.53 183 THR A C 1
ATOM 1477 O O . THR A 1 183 ? -20.295 -1.305 -13.376 1.00 39.53 183 THR A O 1
ATOM 1480 N N . TRP A 1 184 ? -21.237 -0.516 -11.488 1.00 48.56 184 TRP A N 1
ATOM 1481 C CA . TRP A 1 184 ? -21.843 -1.771 -11.059 1.00 48.56 184 TRP A CA 1
ATOM 1482 C C . TRP A 1 184 ? -22.975 -2.165 -12.020 1.00 48.56 184 TRP A C 1
ATOM 1484 O O . TRP A 1 184 ? -23.772 -1.307 -12.405 1.00 48.56 184 TRP A O 1
ATOM 1494 N N . TRP A 1 185 ? -23.042 -3.449 -12.369 1.00 42.19 185 TRP A N 1
ATOM 1495 C CA . TRP A 1 185 ? -24.245 -4.135 -12.849 1.00 42.19 185 TRP A CA 1
ATOM 1496 C C . TRP A 1 185 ? -24.699 -5.145 -11.797 1.00 42.19 185 TRP A C 1
ATOM 1498 O O . TRP A 1 185 ? -23.826 -5.648 -11.048 1.00 42.19 185 TRP A O 1
#

Sequence (185 aa):
MPTVKIAAIDNGLAFPFKHPDEWRAYPYHWAWLPMAKNPFSEETVGLVLPSIDSTDFVKELCEDLRKIFKEDPGFDKKMFELQLSVMRGQIFNLREALRQRKSPQQLVQMPPQLIVEAKKKKQKRAARIHGQRQVDGSSMTGEESATEPSYSGDTSSQTSSNAPKTWHEVYQQKVQTRSAFFTWW

Organism: Ascaris suum (NCBI:txid6253)

Secondary structure (DSSP, 8-state):
-----------TT---SSPPPGGG----GGGGSGGGGSPPPHHHHHHHHHHHH-HHHHHHHHHHHHHHHTTSTT--HHHHHHHHHHHHHHHHHHHHHHHTT--HHHHHTSPP--EEEPP-------------------------------------------PPPPHHHHEEE---SS-------

InterPro domains:
  IPR000403 Phosphatidylinositol 3-/4-kinase, catalytic domain [PS50290] (1-117)
  IPR039756 Type II phosphatidylinositol 4-kinase Lsb6/PI4K2 [PTHR12865] (2-185)